Protein AF-A0A8C2TUB3-F1 (afdb_monomer_lite)

Secondary structure (DSSP, 8-state):
----------------------------------------------------------------------SSSS----------TTHHHHHHHHGGGTT--TT---S--HHHHHHHHHHHTTSS-HHHHHHHHHT-THHHHHHHHHHHHHHHHHHHHHHHHHHHHHHHHHHHHHHSHHHHHHHHHHHHHHHHHHHHHHHHHHHHHHHHHS--TTSS----HHHHHHHHHHHHHHHHHHHHHHHHHHHHHHGGGHHHHHHHHHHHHHHHHHHHHHHHHHHHHHHHHHHHHHHHHHHHHHHHHHHSSS---
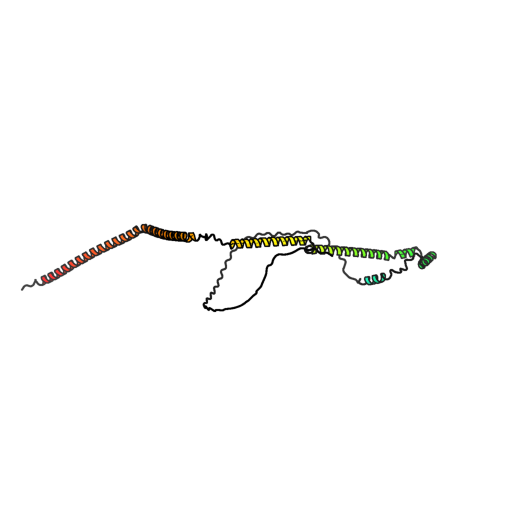
Structure (mmCIF, N/CA/C/O backbone):
data_AF-A0A8C2TUB3-F1
#
_entry.id   AF-A0A8C2TUB3-F1
#
loop_
_atom_site.group_PDB
_atom_site.id
_atom_site.type_symbol
_atom_site.label_atom_id
_atom_site.label_alt_id
_atom_site.label_comp_id
_atom_site.label_asym_id
_atom_site.label_entity_id
_atom_site.label_seq_id
_atom_site.pdbx_PDB_ins_code
_atom_site.Cartn_x
_atom_site.Cartn_y
_atom_site.Cartn_z
_atom_site.occupancy
_atom_site.B_iso_or_equiv
_atom_site.auth_seq_id
_atom_site.auth_comp_id
_atom_site.auth_asym_id
_atom_site.auth_atom_id
_atom_site.pdbx_PDB_model_num
ATOM 1 N N . MET A 1 1 ? 3.373 67.746 -35.806 1.00 39.59 1 MET A N 1
ATOM 2 C CA . MET A 1 1 ? 2.497 68.907 -35.535 1.00 39.59 1 MET A CA 1
ATOM 3 C C . MET A 1 1 ? 1.115 68.374 -35.201 1.00 39.59 1 MET A C 1
ATOM 5 O O . MET A 1 1 ? 0.688 67.483 -35.918 1.00 39.59 1 MET A O 1
ATOM 9 N N . GLN A 1 2 ? 0.490 68.935 -34.154 1.00 38.19 2 GLN A N 1
ATOM 10 C CA . GLN A 1 2 ? -0.903 68.749 -33.682 1.00 38.19 2 GLN A CA 1
ATOM 11 C C . GLN A 1 2 ? -1.195 67.355 -33.088 1.00 38.19 2 GLN A C 1
ATOM 13 O O . GLN A 1 2 ? -1.126 66.361 -33.795 1.00 38.19 2 GLN A O 1
ATOM 18 N N . SER A 1 3 ? -1.300 67.153 -31.768 1.00 40.59 3 SER A N 1
ATOM 19 C CA . SER A 1 3 ? -2.109 67.787 -30.698 1.00 40.59 3 SER A CA 1
ATOM 20 C C . SER A 1 3 ? -3.601 67.477 -30.796 1.00 40.59 3 SER A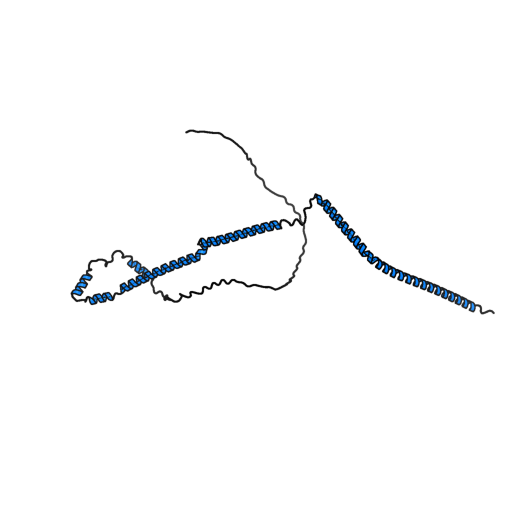 C 1
ATOM 22 O O . SER A 1 3 ? -4.263 68.042 -31.650 1.00 40.59 3 SER A O 1
ATOM 24 N N . ASP A 1 4 ? -4.070 66.606 -29.894 1.00 46.94 4 ASP A N 1
ATOM 25 C CA . ASP A 1 4 ? -5.344 66.615 -29.142 1.00 46.94 4 ASP A CA 1
ATOM 26 C C . ASP A 1 4 ? -5.322 65.340 -28.261 1.00 46.94 4 ASP A C 1
ATOM 28 O O . ASP A 1 4 ? -4.966 64.272 -28.741 1.00 46.94 4 ASP A O 1
ATOM 32 N N . GLY A 1 5 ? -5.550 65.300 -26.947 1.00 49.50 5 GLY A N 1
ATOM 33 C CA . GLY A 1 5 ? -6.242 66.198 -26.033 1.00 49.50 5 GLY A CA 1
ATOM 34 C C . GLY A 1 5 ? -7.500 65.492 -25.516 1.00 49.50 5 GLY A C 1
ATOM 35 O O . GLY A 1 5 ? -8.454 65.424 -26.272 1.00 49.50 5 GLY A O 1
ATOM 36 N N . LEU A 1 6 ? -7.508 64.968 -24.271 1.00 48.19 6 LEU A N 1
ATOM 37 C CA . LEU A 1 6 ? -8.679 64.921 -23.358 1.00 48.19 6 LEU A CA 1
ATOM 38 C C . LEU A 1 6 ? -8.398 64.227 -21.995 1.00 48.19 6 LEU A C 1
ATOM 40 O O . LEU A 1 6 ? -8.147 63.033 -21.914 1.00 48.19 6 LEU A O 1
ATOM 44 N N . ARG A 1 7 ? -8.467 65.066 -20.948 1.00 40.66 7 ARG A N 1
ATOM 45 C CA . ARG A 1 7 ? -9.036 64.961 -19.576 1.00 40.66 7 ARG A CA 1
ATOM 46 C C . ARG A 1 7 ? -9.064 63.651 -18.741 1.00 40.66 7 ARG A C 1
ATOM 48 O O . ARG A 1 7 ? -9.436 62.577 -19.180 1.00 40.66 7 ARG A O 1
ATOM 55 N N . THR A 1 8 ? -8.769 63.894 -17.457 1.00 44.25 8 THR A N 1
ATOM 56 C CA . THR A 1 8 ? -8.688 63.117 -16.191 1.00 44.25 8 THR A CA 1
ATOM 57 C C . THR A 1 8 ? -10.070 62.864 -15.516 1.00 44.25 8 THR A C 1
ATOM 59 O O . THR A 1 8 ? -11.064 63.175 -16.174 1.00 44.25 8 THR A O 1
ATOM 62 N N . PRO A 1 9 ? -10.235 62.485 -14.205 1.00 55.78 9 PRO A N 1
ATOM 63 C CA . PRO A 1 9 ? -9.382 61.832 -13.165 1.00 55.78 9 PRO A CA 1
ATOM 64 C C . PRO A 1 9 ? -10.099 60.698 -12.350 1.00 55.78 9 PRO A C 1
ATOM 66 O O . PRO A 1 9 ? -11.313 60.544 -12.430 1.00 55.78 9 PRO A O 1
ATOM 69 N N . GLY A 1 10 ? -9.398 59.996 -11.435 1.00 34.69 10 GLY A N 1
ATOM 70 C CA . GLY A 1 10 ? -10.076 59.347 -10.289 1.00 34.69 10 GLY A CA 1
ATOM 71 C C . GLY A 1 10 ? -9.261 58.396 -9.389 1.00 34.69 10 GLY A C 1
ATOM 72 O O . GLY A 1 10 ? -8.994 57.273 -9.790 1.00 34.69 10 GLY A O 1
ATOM 73 N N . GLY A 1 11 ? -8.986 58.828 -8.143 1.00 37.84 11 GLY A N 1
ATOM 74 C CA . GLY A 1 11 ? -8.750 58.001 -6.933 1.00 37.84 11 GLY A CA 1
ATOM 75 C C . GLY A 1 11 ? -7.349 57.375 -6.770 1.00 37.84 11 GLY A C 1
ATOM 76 O O . GLY A 1 11 ? -6.937 56.570 -7.584 1.00 37.84 11 GLY A O 1
ATOM 77 N N . GLY A 1 12 ? -6.527 57.626 -5.746 1.00 36.66 12 GLY A N 1
ATOM 78 C CA . GLY A 1 12 ? -6.750 58.225 -4.431 1.00 36.66 12 GLY A CA 1
ATOM 79 C C . GLY A 1 12 ? -6.884 57.168 -3.328 1.00 36.66 12 GLY A C 1
ATOM 80 O O . GLY A 1 12 ? -7.986 56.987 -2.839 1.00 36.66 12 GLY A O 1
ATOM 81 N N . TRP A 1 13 ? -5.790 56.507 -2.918 1.00 40.75 13 TRP A N 1
ATOM 82 C CA . TRP A 1 13 ? -5.696 55.821 -1.615 1.00 40.75 13 TRP A CA 1
ATOM 83 C C . TRP A 1 13 ? -4.287 55.963 -1.033 1.00 40.75 13 TRP A C 1
ATOM 85 O O . TRP A 1 13 ? -3.303 55.499 -1.607 1.00 40.75 13 TRP A O 1
ATOM 95 N N . GLY A 1 14 ? -4.215 56.644 0.111 1.00 37.41 14 GLY A N 1
ATOM 96 C CA . GLY A 1 14 ? -2.997 56.871 0.874 1.00 37.41 14 GLY A CA 1
ATOM 97 C C . GLY A 1 14 ? -2.524 55.631 1.636 1.00 37.41 14 GLY A C 1
ATOM 98 O O . GLY A 1 14 ? -3.314 54.802 2.085 1.00 37.41 14 GLY A O 1
ATOM 99 N N . ARG A 1 15 ? -1.207 55.546 1.820 1.00 35.91 15 ARG A N 1
ATOM 100 C CA . ARG A 1 15 ? -0.546 54.718 2.830 1.00 35.91 15 ARG A CA 1
ATOM 101 C C . ARG A 1 15 ? 0.502 55.578 3.530 1.00 35.91 15 ARG A C 1
ATOM 103 O O . ARG A 1 15 ? 1.480 55.973 2.909 1.00 35.91 15 ARG A O 1
ATOM 110 N N . SER A 1 16 ? 0.295 55.789 4.822 1.00 39.41 16 SER A N 1
ATOM 111 C CA . SER A 1 16 ? 1.315 56.160 5.805 1.00 39.41 16 SER A CA 1
ATOM 112 C C . SER A 1 16 ? 1.243 55.047 6.856 1.00 39.41 16 SER A C 1
ATOM 114 O O . SER A 1 16 ? 0.177 54.794 7.404 1.00 39.41 16 SER A O 1
ATOM 116 N N . SER A 1 17 ? 2.204 54.122 6.861 1.00 40.84 17 SER A N 1
ATOM 117 C CA . SER A 1 17 ? 3.413 54.146 7.700 1.00 40.84 17 SER A CA 1
ATOM 118 C C . SER A 1 17 ? 3.117 53.855 9.175 1.00 40.84 17 SER A C 1
ATOM 120 O O . SER A 1 17 ? 2.437 54.644 9.821 1.00 40.84 17 SER A O 1
ATOM 122 N N . LEU A 1 18 ? 3.699 52.784 9.724 1.00 37.50 18 LEU A N 1
ATOM 123 C CA . LEU A 1 18 ? 4.782 52.851 10.720 1.00 37.50 18 LEU A CA 1
ATOM 124 C C . LEU A 1 18 ? 5.093 51.444 11.265 1.00 37.50 18 LEU A C 1
ATOM 126 O O . LEU A 1 18 ? 4.202 50.635 11.510 1.00 37.50 18 LEU A O 1
ATOM 130 N N . SER A 1 19 ? 6.393 51.184 11.385 1.00 40.41 19 SER A N 1
ATOM 131 C CA . SER A 1 19 ? 7.035 49.932 11.802 1.00 40.41 19 SER A CA 1
ATOM 132 C C . SER A 1 19 ? 7.390 49.973 13.319 1.00 40.41 19 SER A C 1
ATOM 134 O O . SER A 1 19 ? 6.674 50.633 14.066 1.00 40.41 19 SER A O 1
ATOM 136 N N . PRO A 1 20 ? 8.430 49.279 13.836 1.00 55.47 20 PRO A N 1
ATOM 137 C CA . PRO A 1 20 ? 8.305 48.072 14.669 1.00 55.47 20 PRO A CA 1
ATOM 138 C C . PRO A 1 20 ? 8.963 48.212 16.064 1.00 55.47 20 PRO A C 1
ATOM 140 O O . PRO A 1 20 ? 9.778 49.100 16.253 1.00 55.47 20 PRO A O 1
ATOM 143 N N . HIS A 1 21 ? 8.734 47.292 17.014 1.00 38.25 21 HIS A N 1
ATOM 144 C CA . HIS A 1 21 ? 9.660 47.079 18.148 1.00 38.25 21 HIS A CA 1
ATOM 145 C C . HIS A 1 21 ? 9.544 45.666 18.772 1.00 38.25 21 HIS A C 1
ATOM 147 O O . HIS A 1 21 ? 8.456 45.165 19.036 1.00 38.25 21 HIS A O 1
ATOM 153 N N . HIS A 1 22 ? 10.709 45.060 19.024 1.00 42.59 22 HIS A N 1
ATOM 154 C CA . HIS A 1 22 ? 11.046 43.911 19.899 1.00 42.59 22 HIS A CA 1
ATOM 155 C C . HIS A 1 22 ? 11.951 44.462 21.050 1.00 42.59 22 HIS A C 1
ATOM 157 O O . HIS A 1 22 ? 12.400 45.602 20.891 1.00 42.59 22 HIS A O 1
ATOM 163 N N . PRO A 1 23 ? 12.438 43.704 22.076 1.00 57.88 23 PRO A N 1
ATOM 164 C CA . PRO A 1 23 ? 11.946 42.502 22.801 1.00 57.88 23 PRO A CA 1
ATOM 165 C C . PRO A 1 23 ? 12.177 42.493 24.367 1.00 57.88 23 PRO A C 1
ATOM 167 O O . PRO A 1 23 ? 12.866 43.356 24.900 1.00 57.88 23 PRO A O 1
ATOM 170 N N . SER A 1 24 ? 11.720 41.406 25.044 1.00 40.31 24 SER A N 1
ATOM 171 C CA . SER A 1 24 ? 12.238 40.743 26.297 1.00 40.31 24 SER A CA 1
ATOM 172 C C . SER A 1 24 ? 11.975 41.353 27.709 1.00 40.31 24 SER A C 1
ATOM 174 O O . SER A 1 24 ? 11.623 42.522 27.797 1.00 40.31 24 SER A O 1
ATOM 176 N N . PRO A 1 25 ? 12.286 40.662 28.848 1.00 57.16 25 PRO A N 1
ATOM 177 C CA . PRO A 1 25 ? 11.916 39.303 29.332 1.00 57.16 25 PRO A CA 1
ATOM 178 C C . PRO A 1 25 ? 11.485 39.276 30.840 1.00 57.16 25 PRO A C 1
ATOM 180 O O . PRO A 1 25 ? 11.727 40.239 31.554 1.00 57.16 25 PRO A O 1
ATOM 183 N N . PHE A 1 26 ? 10.962 38.160 31.389 1.00 37.69 26 PHE A N 1
ATOM 184 C CA . PHE A 1 26 ? 10.990 37.896 32.852 1.00 37.69 26 PHE A CA 1
ATOM 185 C C . PHE A 1 26 ? 11.002 36.395 33.213 1.00 37.69 26 PHE A C 1
ATOM 187 O O . PHE A 1 26 ? 10.269 35.588 32.646 1.00 37.69 26 PHE A O 1
ATOM 194 N N . HIS A 1 27 ? 11.854 36.056 34.187 1.00 38.47 27 HIS A N 1
ATOM 195 C CA . HIS A 1 27 ? 11.999 34.769 34.878 1.00 38.47 27 HIS A CA 1
ATOM 196 C C . HIS A 1 27 ? 11.032 34.644 36.068 1.00 38.47 27 HIS A C 1
ATOM 198 O O . HIS A 1 27 ? 10.824 35.637 36.755 1.00 38.47 27 HIS A O 1
ATOM 204 N N . THR A 1 28 ? 10.665 33.411 36.448 1.00 42.69 28 THR A N 1
ATOM 205 C CA . THR A 1 28 ? 10.708 32.959 37.857 1.00 42.69 28 THR A CA 1
ATOM 206 C C . THR A 1 28 ? 10.873 31.438 37.985 1.00 42.69 28 THR A C 1
ATOM 208 O O . THR A 1 28 ? 10.333 30.644 37.220 1.00 42.69 28 THR A O 1
ATOM 211 N N . ARG A 1 29 ? 11.687 31.070 38.982 1.00 34.56 29 ARG A N 1
ATOM 212 C CA . ARG A 1 29 ? 12.003 29.733 39.510 1.00 34.56 29 ARG A CA 1
ATOM 213 C C . ARG A 1 29 ? 10.832 29.133 40.301 1.00 34.56 29 ARG A C 1
ATOM 215 O O . ARG A 1 29 ? 10.147 29.859 41.011 1.00 34.56 29 ARG A O 1
ATOM 222 N N . GLY A 1 30 ? 10.769 27.802 40.347 1.00 35.09 30 GLY A N 1
ATOM 223 C CA . GLY A 1 30 ? 10.087 27.036 41.396 1.00 35.09 30 GLY A CA 1
ATOM 224 C C . GLY A 1 30 ? 10.608 25.599 41.436 1.00 35.09 30 GLY A C 1
ATOM 225 O O . GLY A 1 30 ? 10.449 24.860 40.473 1.00 35.09 30 GLY A O 1
ATOM 226 N N . ALA A 1 31 ? 11.295 25.241 42.520 1.00 38.81 31 ALA A N 1
ATOM 227 C CA . ALA A 1 31 ? 11.931 23.947 42.752 1.00 38.81 31 ALA A CA 1
ATOM 228 C C . ALA A 1 31 ? 10.949 22.919 43.345 1.00 38.81 31 ALA A C 1
ATOM 230 O O . ALA A 1 31 ? 10.088 23.277 44.142 1.00 38.81 31 ALA A O 1
ATOM 231 N N . GLY A 1 32 ? 11.144 21.638 43.030 1.00 36.44 32 GLY A N 1
ATOM 232 C CA . GLY A 1 32 ? 10.464 20.511 43.671 1.00 36.44 32 GLY A CA 1
ATOM 233 C C . GLY A 1 32 ? 11.245 19.224 43.423 1.00 36.44 32 GLY A C 1
ATOM 234 O O . GLY A 1 32 ? 11.569 18.899 42.288 1.00 36.44 32 GLY A O 1
ATOM 235 N N . SER A 1 33 ? 11.625 18.551 44.502 1.00 36.25 33 SER A N 1
ATOM 236 C CA . SER A 1 33 ? 12.645 17.506 44.572 1.00 36.25 33 SER A CA 1
ATOM 237 C C . SER A 1 33 ? 12.023 16.152 44.946 1.00 36.25 33 SER A C 1
ATOM 239 O O . SER A 1 33 ? 11.030 16.132 45.666 1.00 36.25 33 SER A O 1
ATOM 241 N N . ARG A 1 34 ? 12.734 15.072 44.578 1.00 35.75 34 ARG A N 1
ATOM 242 C CA . ARG A 1 34 ? 12.875 13.756 45.252 1.00 35.75 34 ARG A CA 1
ATOM 243 C C . ARG A 1 34 ? 12.084 12.509 44.803 1.00 35.75 34 ARG A C 1
ATOM 245 O O . ARG A 1 34 ? 10.885 12.523 44.578 1.00 35.75 34 ARG A O 1
ATOM 252 N N . HIS A 1 35 ? 12.869 11.419 44.891 1.00 40.03 35 HIS A N 1
ATOM 253 C CA . HIS A 1 35 ? 12.610 9.968 44.888 1.00 40.03 35 HIS A CA 1
ATOM 254 C C . HIS A 1 35 ? 12.304 9.350 43.509 1.00 40.03 35 HIS A C 1
ATOM 256 O O . HIS A 1 35 ? 11.341 9.710 42.861 1.00 40.03 35 HIS A O 1
ATOM 262 N N . GLY A 1 36 ? 13.097 8.440 42.933 1.00 34.34 36 GLY A N 1
ATOM 263 C CA . GLY A 1 36 ? 14.025 7.466 43.506 1.00 34.34 36 GLY A CA 1
ATOM 264 C C . GLY A 1 36 ? 13.316 6.124 43.681 1.00 34.34 36 GLY A C 1
ATOM 265 O O . GLY A 1 36 ? 12.736 5.887 44.733 1.00 34.34 36 GLY A O 1
ATOM 266 N N . SER A 1 37 ? 13.360 5.255 42.667 1.00 39.25 37 SER A N 1
ATOM 267 C CA . SER A 1 37 ? 13.255 3.801 42.851 1.00 39.25 37 SER A CA 1
ATOM 268 C C . SER A 1 37 ? 13.782 3.049 41.635 1.00 39.25 37 SER A C 1
ATOM 270 O O . SER A 1 37 ? 13.215 3.060 40.546 1.00 39.25 37 SER A O 1
ATOM 272 N N . SER A 1 38 ? 14.913 2.403 41.882 1.00 38.97 38 SER A N 1
ATOM 273 C CA . SER A 1 38 ? 15.492 1.296 41.143 1.00 38.97 38 SER A CA 1
ATOM 274 C C . SER A 1 38 ? 14.545 0.095 41.131 1.00 38.97 38 SER A C 1
ATOM 276 O O . SER A 1 38 ? 14.075 -0.329 42.184 1.00 38.97 38 SER A O 1
ATOM 278 N N . GLY A 1 39 ? 14.336 -0.496 39.959 1.00 36.47 39 GLY A N 1
ATOM 279 C CA . GLY A 1 39 ? 13.616 -1.755 39.797 1.00 36.47 39 GLY A CA 1
ATOM 280 C C . GLY A 1 39 ? 14.265 -2.591 38.705 1.00 36.47 39 GLY A C 1
ATOM 281 O O . GLY A 1 39 ? 13.824 -2.594 37.563 1.00 36.47 39 GLY A O 1
ATOM 282 N N . SER A 1 40 ? 15.350 -3.273 39.061 1.00 40.38 40 SER A N 1
ATOM 283 C CA . SER A 1 40 ? 15.938 -4.372 38.301 1.00 40.38 40 SER A CA 1
ATOM 284 C C . SER A 1 40 ? 14.959 -5.547 38.249 1.00 40.38 40 SER A C 1
ATOM 286 O O . SER A 1 40 ? 14.584 -6.081 39.291 1.00 40.38 40 SER A O 1
ATOM 288 N N . GLY A 1 41 ? 14.572 -5.969 37.047 1.00 36.06 41 GLY A N 1
ATOM 289 C CA . GLY A 1 41 ? 13.688 -7.112 36.834 1.00 36.06 41 GLY A CA 1
ATOM 290 C C . GLY A 1 41 ? 14.057 -7.862 35.564 1.00 36.06 41 GLY A C 1
ATOM 291 O O . GLY A 1 41 ? 13.467 -7.659 34.509 1.00 36.06 41 GLY A O 1
ATOM 292 N N . THR A 1 42 ? 15.054 -8.734 35.669 1.00 42.09 42 THR A N 1
ATOM 293 C CA . THR A 1 42 ? 15.319 -9.806 34.711 1.00 42.09 42 THR A CA 1
ATOM 294 C C . THR A 1 42 ? 14.178 -10.821 34.759 1.00 42.09 42 THR A C 1
ATOM 296 O O . THR A 1 42 ? 13.830 -11.307 35.832 1.00 42.09 42 THR A O 1
ATOM 299 N N . ARG A 1 43 ? 13.614 -11.195 33.603 1.00 38.09 43 ARG A N 1
ATOM 300 C CA . ARG A 1 43 ? 12.946 -12.496 33.422 1.00 38.09 43 ARG A CA 1
ATOM 301 C C . ARG A 1 43 ? 12.799 -12.858 31.945 1.00 38.09 43 ARG A C 1
ATOM 303 O O . ARG A 1 43 ? 11.940 -12.361 31.227 1.00 38.09 43 ARG A O 1
ATOM 310 N N . SER A 1 44 ? 13.656 -13.790 31.537 1.00 38.50 44 SER A N 1
ATOM 311 C CA . SER A 1 44 ? 13.457 -14.701 30.414 1.00 38.50 44 SER A CA 1
ATOM 312 C C . SER A 1 44 ? 12.139 -15.465 30.543 1.00 38.50 44 SER A C 1
ATOM 314 O O . SER A 1 44 ? 11.885 -16.065 31.584 1.00 38.50 44 SER A O 1
ATOM 316 N N . ALA A 1 45 ? 11.377 -15.568 29.452 1.00 39.81 45 ALA A N 1
ATOM 317 C CA . ALA A 1 45 ? 10.474 -16.695 29.222 1.00 39.81 45 ALA A CA 1
ATOM 318 C C . ALA A 1 45 ? 10.257 -16.934 27.720 1.00 39.81 45 ALA A C 1
ATOM 320 O O . ALA A 1 45 ? 9.347 -16.430 27.072 1.00 39.81 45 ALA A O 1
ATOM 321 N N . ARG A 1 46 ? 11.153 -17.769 27.208 1.00 35.78 46 ARG A N 1
ATOM 322 C CA . ARG A 1 46 ? 11.040 -18.673 26.065 1.00 35.78 46 ARG A CA 1
ATOM 323 C C . ARG A 1 46 ? 9.638 -19.308 25.960 1.00 35.78 46 ARG A C 1
ATOM 325 O O . ARG A 1 46 ? 9.252 -20.049 26.859 1.00 35.78 46 ARG A O 1
ATOM 332 N N . ARG A 1 47 ? 8.941 -19.139 24.830 1.00 37.69 47 ARG A N 1
ATOM 333 C CA . ARG A 1 47 ? 8.023 -20.159 24.282 1.00 37.69 47 ARG A CA 1
ATOM 334 C C . ARG A 1 47 ? 8.120 -20.204 22.760 1.00 37.69 47 ARG A C 1
ATOM 336 O O . ARG A 1 47 ? 7.674 -19.310 22.053 1.00 37.69 47 ARG A O 1
ATOM 343 N N . HIS A 1 48 ? 8.710 -21.298 22.293 1.00 35.28 48 HIS A N 1
ATOM 344 C CA . HIS A 1 48 ? 8.507 -21.851 20.965 1.00 35.28 48 HIS A CA 1
ATOM 345 C C . HIS A 1 48 ? 7.057 -22.317 20.818 1.00 35.28 48 HIS A C 1
ATOM 347 O O . HIS A 1 48 ? 6.562 -23.006 21.705 1.00 35.28 48 HIS A O 1
ATOM 353 N N . THR A 1 49 ? 6.441 -22.072 19.663 1.00 41.66 49 THR A N 1
ATOM 354 C CA . THR A 1 49 ? 5.639 -23.101 18.987 1.00 41.66 49 THR A CA 1
ATOM 355 C C . THR A 1 49 ? 5.830 -23.004 17.475 1.00 41.66 49 THR A C 1
ATOM 357 O O . THR A 1 49 ? 5.875 -21.932 16.881 1.00 41.66 49 THR A O 1
ATOM 360 N N . HIS A 1 50 ? 6.043 -24.185 16.906 1.00 34.53 50 HIS A N 1
ATOM 361 C CA . HIS A 1 50 ? 6.237 -24.516 15.504 1.00 34.53 50 HIS A CA 1
ATOM 362 C C . HIS A 1 50 ? 4.892 -24.738 14.789 1.00 34.53 50 HIS A C 1
ATOM 364 O O . HIS A 1 50 ? 3.911 -25.104 15.429 1.00 34.53 50 HIS A O 1
ATOM 370 N N . ARG A 1 51 ? 4.977 -24.741 13.445 1.00 34.75 51 ARG A N 1
ATOM 371 C CA . ARG A 1 51 ? 4.033 -25.235 12.411 1.00 34.75 51 ARG A CA 1
ATOM 372 C C . ARG A 1 51 ? 3.035 -24.181 11.899 1.00 34.75 51 ARG A C 1
ATOM 374 O O . ARG A 1 51 ? 2.306 -23.599 12.675 1.00 34.75 51 ARG A O 1
ATOM 381 N N . GLY A 1 52 ? 2.921 -23.933 10.593 1.00 32.12 52 GLY A N 1
ATOM 382 C CA . GLY A 1 52 ? 3.552 -24.603 9.462 1.00 32.12 52 GLY A CA 1
ATOM 383 C C . GLY A 1 52 ? 3.062 -24.104 8.097 1.00 32.12 52 GLY A C 1
ATOM 384 O O . GLY A 1 52 ? 2.222 -23.220 8.006 1.00 32.12 52 GLY A O 1
ATOM 385 N N . ARG A 1 53 ? 3.591 -24.795 7.078 1.00 37.22 53 ARG A N 1
ATOM 386 C CA . ARG A 1 53 ? 3.196 -24.874 5.657 1.00 37.22 53 ARG A CA 1
ATOM 387 C C . ARG A 1 53 ? 3.641 -23.743 4.713 1.00 37.22 53 ARG A C 1
ATOM 389 O O . ARG A 1 53 ? 2.993 -22.722 4.547 1.00 37.22 53 ARG A O 1
ATOM 396 N N . ARG A 1 54 ? 4.740 -24.060 4.008 1.00 41.12 54 ARG A N 1
ATOM 397 C CA . ARG A 1 54 ? 5.090 -23.605 2.650 1.00 41.12 54 ARG A CA 1
ATOM 398 C C . ARG A 1 54 ? 3.984 -23.965 1.641 1.00 41.12 54 ARG A C 1
ATOM 400 O O . ARG A 1 54 ? 3.344 -25.004 1.803 1.00 41.12 54 ARG A O 1
ATOM 407 N N . PRO A 1 55 ? 3.874 -23.182 0.560 1.00 44.47 55 PRO A N 1
ATOM 408 C CA . PRO A 1 55 ? 4.234 -23.662 -0.785 1.00 44.47 55 PRO A CA 1
ATOM 409 C C . PRO A 1 55 ? 5.247 -22.682 -1.425 1.00 44.47 55 PRO A C 1
ATOM 411 O O . PRO A 1 55 ? 5.149 -21.479 -1.234 1.00 44.47 55 PRO A O 1
ATOM 414 N N . ALA A 1 56 ? 6.383 -23.082 -2.004 1.00 37.84 56 ALA A N 1
ATOM 415 C CA . ALA A 1 56 ? 6.570 -23.873 -3.224 1.00 37.84 56 ALA A CA 1
ATOM 416 C C . ALA A 1 56 ? 5.850 -23.281 -4.452 1.00 37.84 56 ALA A C 1
ATOM 418 O O . ALA A 1 56 ? 4.789 -23.762 -4.817 1.00 37.84 56 ALA A O 1
ATOM 419 N N . ALA A 1 57 ? 6.452 -22.263 -5.080 1.00 34.16 57 ALA A N 1
ATOM 420 C CA . ALA A 1 57 ? 6.427 -22.049 -6.534 1.00 34.16 57 ALA A CA 1
ATOM 421 C C . ALA A 1 57 ? 7.403 -20.918 -6.912 1.00 34.16 57 ALA A C 1
ATOM 423 O O . ALA A 1 57 ? 7.115 -19.736 -6.749 1.00 34.16 57 ALA A O 1
ATOM 424 N N . ARG A 1 58 ? 8.581 -21.299 -7.413 1.00 46.31 58 ARG A N 1
ATOM 425 C CA . ARG A 1 58 ? 9.369 -20.472 -8.336 1.00 46.31 58 ARG A CA 1
ATOM 426 C C . ARG A 1 58 ? 8.746 -20.639 -9.725 1.00 46.31 58 ARG A C 1
ATOM 428 O O . ARG A 1 58 ? 8.516 -21.788 -10.099 1.00 46.31 58 ARG A O 1
ATOM 435 N N . PRO A 1 59 ? 8.593 -19.591 -10.542 1.00 40.28 59 PRO A N 1
ATOM 436 C CA . PRO A 1 59 ? 8.646 -19.761 -11.977 1.00 40.28 59 PRO A CA 1
ATOM 437 C C . PRO A 1 59 ? 10.117 -19.715 -12.392 1.00 40.28 59 PRO A C 1
ATOM 439 O O . PRO A 1 59 ? 10.755 -18.665 -12.438 1.00 40.28 59 PRO A O 1
ATOM 442 N N . SER A 1 60 ? 10.655 -20.901 -12.658 1.00 41.16 60 SER A N 1
ATOM 443 C CA . SER A 1 60 ? 11.796 -21.081 -13.543 1.00 41.16 60 SER A CA 1
ATOM 444 C C . SER A 1 60 ? 11.398 -20.585 -14.934 1.00 41.16 60 SER A C 1
ATOM 446 O O . SER A 1 60 ? 10.702 -21.282 -15.661 1.00 41.16 60 SER A O 1
ATOM 448 N N . GLY A 1 61 ? 11.840 -19.387 -15.302 1.00 30.69 61 GLY A N 1
ATOM 449 C CA . GLY A 1 61 ? 11.885 -18.921 -16.688 1.00 30.69 61 GLY A CA 1
ATOM 450 C C . GLY A 1 61 ? 13.246 -19.234 -17.298 1.00 30.69 61 GLY A C 1
ATOM 451 O O . GLY A 1 61 ? 13.960 -18.332 -17.711 1.00 30.69 61 GLY A O 1
ATOM 452 N N . SER A 1 62 ? 13.641 -20.509 -17.274 1.00 33.91 62 SER A N 1
ATOM 453 C CA . SER A 1 62 ? 14.743 -21.013 -18.092 1.00 33.91 62 SER A CA 1
ATOM 454 C C . SER A 1 62 ? 14.190 -21.179 -19.503 1.00 33.91 62 SER A C 1
ATOM 456 O O . SER A 1 62 ? 13.642 -22.225 -19.845 1.00 33.91 62 SER A O 1
ATOM 458 N N . LEU A 1 63 ? 14.288 -20.123 -20.310 1.00 32.16 63 LEU A N 1
ATOM 459 C CA . LEU A 1 63 ? 14.299 -20.285 -21.757 1.00 32.16 63 LEU A CA 1
ATOM 460 C C . LEU A 1 63 ? 15.662 -20.879 -22.098 1.00 32.16 63 LEU A C 1
ATOM 462 O O . LEU A 1 63 ? 16.676 -20.192 -22.190 1.00 32.16 63 LEU A O 1
ATOM 466 N N . ARG A 1 64 ? 15.669 -22.211 -22.170 1.00 35.75 64 ARG A N 1
ATOM 467 C CA . ARG A 1 64 ? 16.689 -22.989 -22.857 1.00 35.75 64 ARG A CA 1
ATOM 468 C C . ARG A 1 64 ? 16.779 -22.464 -24.290 1.00 35.75 64 ARG A C 1
ATOM 470 O O . ARG A 1 64 ? 15.915 -22.780 -25.097 1.00 35.75 64 ARG A O 1
ATOM 477 N N . MET A 1 65 ? 17.822 -21.702 -24.594 1.00 30.03 65 MET A N 1
ATOM 478 C CA . MET A 1 65 ? 18.396 -21.688 -25.937 1.00 30.03 65 MET A CA 1
ATOM 479 C C . MET A 1 65 ? 19.380 -22.856 -25.977 1.00 30.03 65 MET A C 1
ATOM 481 O O . MET A 1 65 ? 20.556 -22.722 -25.649 1.00 30.03 65 MET A O 1
ATOM 485 N N . ALA A 1 66 ? 18.843 -24.045 -26.236 1.00 36.38 66 ALA A N 1
ATOM 486 C CA . ALA A 1 66 ? 19.608 -25.069 -26.927 1.00 36.38 66 ALA A CA 1
ATOM 487 C C . ALA A 1 66 ? 19.462 -24.776 -28.428 1.00 36.38 66 ALA A C 1
ATOM 489 O O . ALA A 1 66 ? 18.379 -24.374 -28.840 1.00 36.38 66 ALA A O 1
ATOM 490 N N . GLU A 1 67 ? 20.543 -25.009 -29.181 1.00 30.77 67 GLU A N 1
ATOM 491 C CA . GLU A 1 67 ? 20.774 -24.639 -30.592 1.00 30.77 67 GLU A CA 1
ATOM 492 C C . GLU A 1 67 ? 21.165 -23.153 -30.741 1.00 30.77 67 GLU A C 1
ATOM 494 O O . GLU A 1 67 ? 20.372 -22.260 -30.488 1.00 30.77 67 GLU A O 1
ATOM 499 N N . LEU A 1 68 ? 22.409 -22.781 -31.062 1.00 36.50 68 LEU A N 1
ATOM 500 C CA . LEU A 1 68 ? 23.288 -23.328 -32.095 1.00 36.50 68 LEU A CA 1
ATOM 501 C C . LEU A 1 68 ? 24.752 -23.399 -31.625 1.00 36.50 68 LEU A C 1
ATOM 503 O O . LEU A 1 68 ? 25.469 -22.406 -31.560 1.00 36.50 68 LEU A O 1
ATOM 507 N N . SER A 1 69 ? 25.197 -24.628 -31.367 1.00 40.00 69 SER A N 1
ATOM 508 C CA . SER A 1 69 ? 26.596 -25.047 -31.230 1.00 40.00 69 SER A CA 1
ATOM 509 C C . SER A 1 69 ? 27.238 -25.231 -32.614 1.00 40.00 69 SER A C 1
ATOM 511 O O . SER A 1 69 ? 27.659 -26.330 -32.971 1.00 40.00 69 SER A O 1
ATOM 513 N N . TRP A 1 70 ? 27.288 -24.174 -33.419 1.00 39.00 70 TRP A N 1
ATOM 514 C CA . TRP A 1 70 ? 27.997 -24.193 -34.700 1.00 39.00 70 TRP A CA 1
ATOM 515 C C . TRP A 1 70 ? 28.675 -22.845 -34.930 1.00 39.00 70 TRP A C 1
ATOM 517 O O . TRP A 1 70 ? 28.029 -21.943 -35.455 1.00 39.00 70 TRP A O 1
ATOM 527 N N . ARG A 1 71 ? 29.951 -22.728 -34.515 1.00 38.69 71 ARG A N 1
ATOM 528 C CA . ARG A 1 71 ? 31.044 -21.943 -35.153 1.00 38.69 71 ARG A CA 1
ATOM 529 C C . ARG A 1 71 ? 32.291 -21.759 -34.258 1.00 38.69 71 ARG A C 1
ATOM 531 O O . ARG A 1 71 ? 32.925 -20.723 -34.315 1.00 38.69 71 ARG A O 1
ATOM 538 N N . ASP A 1 72 ? 32.701 -22.787 -33.513 1.00 30.66 72 ASP A N 1
ATOM 539 C CA . ASP A 1 72 ? 34.011 -22.802 -32.819 1.00 30.66 72 ASP A CA 1
ATOM 540 C C . ASP A 1 72 ? 34.972 -23.856 -33.402 1.00 30.66 72 ASP A C 1
ATOM 542 O O . ASP A 1 72 ? 35.832 -24.421 -32.733 1.00 30.66 72 ASP A O 1
ATOM 546 N N . SER A 1 73 ? 34.832 -24.179 -34.688 1.00 39.41 73 SER A N 1
ATOM 547 C CA . SER A 1 73 ? 35.741 -25.112 -35.366 1.00 39.41 73 SER A CA 1
ATOM 548 C C . SER A 1 73 ? 35.921 -24.743 -36.829 1.00 39.41 73 SER A C 1
ATOM 550 O O . SER A 1 73 ? 35.476 -25.455 -37.720 1.00 39.41 73 SER A O 1
ATOM 552 N N . ALA A 1 74 ? 36.557 -23.604 -37.074 1.00 37.72 74 ALA A N 1
ATOM 553 C CA . ALA A 1 74 ? 37.383 -23.386 -38.256 1.00 37.72 74 ALA A CA 1
ATOM 554 C C . ALA A 1 74 ? 38.211 -22.118 -38.032 1.00 37.72 74 ALA A C 1
ATOM 556 O O . ALA A 1 74 ? 37.648 -21.075 -37.720 1.00 37.72 74 ALA A O 1
ATOM 557 N N . LEU A 1 75 ? 39.522 -22.234 -38.260 1.00 36.47 75 LEU A N 1
ATOM 558 C CA . LEU A 1 75 ? 40.523 -21.159 -38.292 1.00 36.47 75 LEU A CA 1
ATOM 559 C C . LEU A 1 75 ? 41.114 -20.741 -36.937 1.00 36.47 75 LEU A C 1
ATOM 561 O O . LEU A 1 75 ? 41.215 -19.564 -36.611 1.00 36.47 75 LEU A O 1
ATOM 565 N N . THR A 1 76 ? 41.678 -21.710 -36.217 1.00 32.75 76 THR A N 1
ATOM 566 C CA . THR A 1 76 ? 42.997 -21.490 -35.606 1.00 32.75 76 THR A CA 1
ATOM 567 C C . THR A 1 76 ? 44.013 -21.253 -36.729 1.00 32.75 76 THR A C 1
ATOM 569 O O . THR A 1 76 ? 44.602 -22.188 -37.270 1.00 32.75 76 THR A O 1
ATOM 572 N N . VAL A 1 77 ? 44.185 -19.992 -37.120 1.00 35.94 77 VAL A N 1
ATOM 573 C CA . VAL A 1 77 ? 45.404 -19.530 -37.794 1.00 35.94 77 VAL A CA 1
ATOM 574 C C . VAL A 1 77 ? 46.426 -19.266 -36.682 1.00 35.94 77 VAL A C 1
ATOM 576 O O . VAL A 1 77 ? 46.052 -18.654 -35.682 1.00 35.94 77 VAL A O 1
ATOM 579 N N . PRO A 1 78 ? 47.676 -19.754 -36.775 1.00 37.50 78 PRO A N 1
ATOM 580 C CA . PRO A 1 78 ? 48.656 -19.523 -35.726 1.00 37.50 78 PRO A CA 1
ATOM 581 C C . PRO A 1 78 ? 48.973 -18.029 -35.605 1.00 37.50 78 PRO A C 1
ATOM 583 O O . PRO A 1 78 ? 49.472 -17.417 -36.549 1.00 37.50 78 PRO A O 1
ATOM 586 N N . ASP A 1 79 ? 48.737 -17.486 -34.412 1.00 42.16 79 ASP A N 1
ATOM 587 C CA . ASP A 1 79 ? 49.449 -16.328 -33.884 1.00 42.16 79 ASP A CA 1
ATOM 588 C C . ASP A 1 79 ? 50.938 -16.684 -33.785 1.00 42.16 79 ASP A C 1
ATOM 590 O O . ASP A 1 79 ? 51.364 -17.410 -32.886 1.00 42.16 79 ASP A O 1
ATOM 594 N N . SER A 1 80 ? 51.748 -16.176 -34.712 1.00 34.03 80 SER A N 1
ATOM 595 C CA . SER A 1 80 ? 53.130 -15.828 -34.393 1.00 34.03 80 SER A CA 1
ATOM 596 C C . SER A 1 80 ? 53.586 -14.667 -35.287 1.00 34.03 80 SER A C 1
ATOM 598 O O . SER A 1 80 ? 53.687 -14.830 -36.506 1.00 34.03 80 SER A O 1
ATOM 600 N N . PRO A 1 81 ? 53.848 -13.486 -34.702 1.00 45.91 81 PRO A N 1
ATOM 601 C CA . PRO A 1 81 ? 54.151 -12.262 -35.426 1.00 45.91 81 PRO A CA 1
ATOM 602 C C . PRO A 1 81 ? 55.619 -12.267 -35.858 1.00 45.91 81 PRO A C 1
ATOM 604 O O . PRO A 1 81 ? 56.520 -11.913 -35.103 1.00 45.91 81 PRO A O 1
ATOM 607 N N . GLY A 1 82 ? 55.871 -12.682 -37.094 1.00 33.25 82 GLY A N 1
ATOM 608 C CA . GLY A 1 82 ? 57.115 -12.358 -37.777 1.00 33.25 82 GLY A CA 1
ATOM 609 C C . GLY A 1 82 ? 57.001 -10.970 -38.395 1.00 33.25 82 GLY A C 1
ATOM 610 O O . GLY A 1 82 ? 56.564 -10.877 -39.529 1.00 33.25 82 GLY A O 1
ATOM 611 N N . SER A 1 83 ? 57.345 -9.933 -37.624 1.00 42.53 83 SER A N 1
ATOM 612 C CA . SER A 1 83 ? 57.854 -8.631 -38.089 1.00 42.53 83 SER A CA 1
ATOM 613 C C . SER A 1 83 ? 57.235 -8.073 -39.383 1.00 42.53 83 SER A C 1
ATOM 615 O O . SER A 1 83 ? 57.826 -8.189 -40.452 1.00 42.53 83 SER A O 1
ATOM 617 N N . TRP A 1 84 ? 56.077 -7.416 -39.279 1.00 41.03 84 TRP A N 1
ATOM 618 C CA . TRP A 1 84 ? 55.481 -6.643 -40.384 1.00 41.03 84 TRP A CA 1
ATOM 619 C C . TRP A 1 84 ? 55.325 -5.150 -40.057 1.00 41.03 84 TRP A C 1
ATOM 621 O O . TRP A 1 84 ? 54.535 -4.464 -40.696 1.00 41.03 84 TRP A O 1
ATOM 631 N N . GLU A 1 85 ? 56.099 -4.624 -39.104 1.00 36.69 85 GLU A N 1
ATOM 632 C CA . GLU A 1 85 ? 56.186 -3.168 -38.875 1.00 36.69 85 GLU A CA 1
ATOM 633 C C . GLU A 1 85 ? 56.892 -2.416 -40.031 1.00 36.69 85 GLU A C 1
ATOM 635 O O . GLU A 1 85 ? 56.945 -1.195 -40.019 1.00 36.69 85 GLU A O 1
ATOM 640 N N . ASP A 1 86 ? 57.343 -3.121 -41.075 1.00 39.22 86 ASP A N 1
ATOM 641 C CA . ASP A 1 86 ? 58.133 -2.570 -42.190 1.00 39.22 86 ASP A CA 1
ATOM 642 C C . ASP A 1 86 ? 57.328 -2.252 -43.469 1.00 39.22 86 ASP A C 1
ATOM 644 O O . ASP A 1 86 ? 57.890 -1.816 -44.472 1.00 39.22 86 ASP A O 1
ATOM 648 N N . LEU A 1 87 ? 56.006 -2.474 -43.488 1.00 39.44 87 LEU A N 1
ATOM 649 C CA . LEU A 1 87 ? 55.195 -2.218 -44.695 1.00 39.44 87 LEU A CA 1
ATOM 650 C C . LEU A 1 87 ? 54.722 -0.766 -44.828 1.00 39.44 87 LEU A C 1
ATOM 652 O O . LEU A 1 87 ? 54.512 -0.304 -45.946 1.00 39.44 87 LEU A O 1
ATOM 656 N N . THR A 1 88 ? 54.644 -0.019 -43.727 1.00 49.91 88 THR A N 1
ATOM 657 C CA . THR A 1 88 ? 54.395 1.430 -43.780 1.00 49.91 88 THR A CA 1
ATOM 658 C C . THR A 1 88 ? 55.595 2.211 -44.322 1.00 49.91 88 THR A C 1
ATOM 660 O O . THR A 1 88 ? 55.421 3.302 -44.859 1.00 49.91 88 THR A O 1
ATOM 663 N N . GLU A 1 89 ? 56.811 1.657 -44.238 1.00 38.12 89 GLU A N 1
ATOM 664 C CA . GLU A 1 89 ? 58.021 2.284 -44.791 1.00 38.12 89 GLU A CA 1
ATOM 665 C C . GLU A 1 89 ? 58.126 2.078 -46.317 1.00 38.12 89 GLU A C 1
ATOM 667 O O . GLU A 1 89 ? 58.587 2.960 -47.039 1.00 38.12 89 GLU A O 1
ATOM 672 N N . TRP A 1 90 ? 57.595 0.963 -46.837 1.00 42.53 90 TRP A N 1
ATOM 673 C CA . TRP A 1 90 ? 57.503 0.702 -48.281 1.00 42.53 90 TRP A CA 1
ATOM 674 C C . TRP A 1 90 ? 56.372 1.472 -48.977 1.00 42.53 90 TRP A C 1
ATOM 676 O O . TRP A 1 90 ? 56.564 1.933 -50.102 1.00 42.53 90 TRP A O 1
ATOM 686 N N . GLU A 1 91 ? 55.223 1.668 -48.320 1.00 41.12 91 GLU A N 1
ATOM 687 C CA . GLU A 1 91 ? 54.143 2.527 -48.840 1.00 41.12 91 GLU A CA 1
ATOM 688 C C . GLU A 1 91 ? 54.589 3.998 -48.934 1.00 41.12 91 GLU A C 1
ATOM 690 O O . GLU A 1 91 ? 54.282 4.671 -49.918 1.00 41.12 91 GLU A O 1
ATOM 695 N N . SER A 1 92 ? 55.423 4.468 -47.996 1.00 42.44 92 SER A N 1
ATOM 696 C CA . SER A 1 92 ? 56.035 5.804 -48.054 1.00 42.44 92 SER A CA 1
ATOM 697 C C . SER A 1 92 ? 57.023 5.981 -49.215 1.00 42.44 92 SER A C 1
ATOM 699 O O . SER A 1 92 ? 57.233 7.113 -49.647 1.00 42.44 92 SER A O 1
ATOM 701 N N . TRP A 1 93 ? 57.642 4.907 -49.718 1.00 40.66 93 TRP A N 1
ATOM 702 C CA . TRP A 1 93 ? 58.574 4.988 -50.851 1.00 40.66 93 TRP A CA 1
ATOM 703 C C . TRP A 1 93 ? 57.854 4.973 -52.208 1.00 40.66 93 TRP A C 1
ATOM 705 O O . TRP A 1 93 ? 58.372 5.497 -53.193 1.00 40.66 93 TRP A O 1
ATOM 715 N N . PHE A 1 94 ? 56.638 4.420 -52.262 1.00 37.47 94 PHE A N 1
ATOM 716 C CA . PHE A 1 94 ? 55.823 4.375 -53.479 1.00 37.47 94 PHE A CA 1
ATOM 717 C C . PHE A 1 94 ? 54.979 5.642 -53.692 1.00 37.47 94 PHE A C 1
ATOM 719 O O . PHE A 1 94 ? 54.782 6.050 -54.837 1.00 37.47 94 PHE A O 1
ATOM 726 N N . ASP A 1 95 ? 54.542 6.311 -52.620 1.00 39.88 95 ASP A N 1
ATOM 727 C CA . ASP A 1 95 ? 53.682 7.504 -52.719 1.00 39.88 95 ASP A CA 1
ATOM 728 C C . ASP A 1 95 ? 54.439 8.769 -53.197 1.00 39.88 95 ASP A C 1
ATOM 730 O O . ASP A 1 95 ? 53.839 9.729 -53.677 1.00 39.88 95 ASP A O 1
ATOM 734 N N . GLU A 1 96 ? 55.780 8.762 -53.173 1.00 41.50 96 GLU A N 1
ATOM 735 C CA . GLU A 1 96 ? 56.617 9.888 -53.632 1.00 41.50 96 GLU A CA 1
ATOM 736 C C . GLU A 1 96 ? 56.950 9.849 -55.145 1.00 41.50 96 GLU A C 1
ATOM 738 O O . GLU A 1 96 ? 57.691 10.693 -55.651 1.00 41.50 96 GLU A O 1
ATOM 743 N N . THR A 1 97 ? 56.384 8.905 -55.913 1.00 43.25 97 THR A N 1
ATOM 744 C CA . THR A 1 97 ? 56.696 8.733 -57.353 1.00 43.25 97 THR A CA 1
ATOM 745 C C . THR A 1 97 ? 55.484 8.720 -58.291 1.00 43.25 97 THR A C 1
ATOM 747 O O . THR A 1 97 ? 55.575 8.254 -59.425 1.00 43.25 97 THR A O 1
ATOM 750 N N . VAL A 1 98 ? 54.366 9.350 -57.913 1.00 41.16 98 VAL A N 1
ATOM 751 C CA . VAL A 1 98 ? 53.193 9.520 -58.808 1.00 41.16 98 VAL A CA 1
ATOM 752 C C . VAL A 1 98 ? 53.453 10.525 -59.961 1.00 41.16 98 VAL A C 1
ATOM 754 O O . VAL A 1 98 ? 52.574 10.825 -60.763 1.00 41.16 98 VAL A O 1
ATOM 757 N N . GLY A 1 99 ? 54.679 11.041 -60.104 1.00 42.12 99 GLY A N 1
ATOM 758 C CA . GLY A 1 99 ? 55.027 12.056 -61.102 1.00 42.12 99 GLY A CA 1
ATOM 759 C C . GLY A 1 99 ? 55.773 11.595 -62.356 1.00 42.12 99 GLY A C 1
ATOM 760 O O . GLY A 1 99 ? 55.782 12.359 -63.309 1.00 42.12 99 GLY A O 1
ATOM 761 N N . ASN A 1 100 ? 56.420 10.424 -62.392 1.00 46.78 100 ASN A N 1
ATOM 762 C CA . ASN A 1 100 ? 57.211 9.999 -63.561 1.00 46.78 100 ASN A CA 1
ATOM 763 C C . ASN A 1 100 ? 57.532 8.497 -63.480 1.00 46.78 100 ASN A C 1
ATOM 765 O O . ASN A 1 100 ? 58.578 8.104 -62.966 1.00 46.78 100 ASN A O 1
ATOM 769 N N . SER A 1 101 ? 56.643 7.646 -63.997 1.00 44.16 101 SER A N 1
ATOM 770 C CA . SER A 1 101 ? 56.990 6.243 -64.240 1.00 44.16 101 SER A CA 1
ATOM 771 C C . SER A 1 101 ? 57.678 6.137 -65.611 1.00 44.16 101 SER A C 1
ATOM 773 O O . SER A 1 101 ? 57.046 6.476 -66.613 1.00 44.16 101 SER A O 1
ATOM 775 N N . PRO A 1 102 ? 58.944 5.681 -65.703 1.00 45.38 102 PRO A N 1
ATOM 776 C CA . PRO A 1 102 ? 59.677 5.576 -66.970 1.00 45.38 102 PRO A CA 1
ATOM 777 C C . PRO A 1 102 ? 59.152 4.478 -67.913 1.00 45.38 102 PRO A C 1
ATOM 779 O O . PRO A 1 102 ? 59.690 4.298 -68.997 1.00 45.38 102 PRO A O 1
ATOM 782 N N . TRP A 1 103 ? 58.113 3.746 -67.506 1.00 50.09 103 TRP A N 1
ATOM 783 C CA . TRP A 1 103 ? 57.548 2.594 -68.215 1.00 50.09 103 TRP A CA 1
ATOM 784 C C . TRP A 1 103 ? 56.201 2.894 -68.897 1.00 50.09 103 TRP A C 1
ATOM 786 O O . TRP A 1 103 ? 55.497 1.973 -69.294 1.00 50.09 103 TRP A O 1
ATOM 796 N N . GLY A 1 104 ? 55.804 4.169 -68.979 1.00 44.94 104 GLY A N 1
ATOM 797 C CA . GLY A 1 104 ? 54.493 4.606 -69.481 1.00 44.94 104 GLY A CA 1
ATOM 798 C C . GLY A 1 104 ? 54.505 5.306 -70.843 1.00 44.94 104 GLY A C 1
ATOM 799 O O . GLY A 1 104 ? 53.578 6.060 -71.128 1.00 44.94 104 GLY A O 1
ATOM 800 N N . SER A 1 105 ? 55.550 5.138 -71.655 1.00 54.84 105 SER A N 1
ATOM 801 C CA . SER A 1 105 ? 55.641 5.726 -72.998 1.00 54.84 105 SER A CA 1
ATOM 802 C C . SER A 1 105 ? 55.419 4.669 -74.083 1.00 54.84 105 SER A C 1
ATOM 804 O O . SER A 1 105 ? 56.181 3.714 -74.157 1.00 54.84 105 SER A O 1
ATOM 806 N N . ASP A 1 106 ? 54.429 4.893 -74.954 1.00 55.78 106 ASP A N 1
ATOM 807 C CA . ASP A 1 106 ? 54.087 4.083 -76.145 1.00 55.78 106 ASP A CA 1
ATOM 808 C C . ASP A 1 106 ? 55.144 4.149 -77.282 1.00 55.78 106 ASP A C 1
ATOM 810 O O . ASP A 1 106 ? 54.858 3.810 -78.432 1.00 55.78 106 ASP A O 1
ATOM 814 N N . GLU A 1 107 ? 56.366 4.613 -77.004 1.00 59.28 107 GLU A N 1
ATOM 815 C CA . GLU A 1 107 ? 57.481 4.554 -77.958 1.00 59.28 107 GLU A CA 1
ATOM 816 C C . GLU A 1 107 ? 58.304 3.283 -77.707 1.00 59.28 107 GLU A C 1
ATOM 818 O O . GLU A 1 107 ? 58.626 3.001 -76.547 1.00 59.28 107 GLU A O 1
ATOM 823 N N . PRO A 1 108 ? 58.676 2.524 -78.760 1.00 57.41 108 PRO A N 1
ATOM 824 C CA . PRO A 1 108 ? 59.452 1.308 -78.589 1.00 57.41 108 PRO A CA 1
ATOM 825 C C . PRO A 1 108 ? 60.786 1.665 -77.947 1.00 57.41 108 PRO A C 1
ATOM 827 O O . PRO A 1 108 ? 61.596 2.414 -78.501 1.00 57.41 108 PRO A O 1
ATOM 830 N N . THR A 1 109 ? 60.979 1.187 -76.722 1.00 67.31 109 THR A N 1
ATOM 831 C CA . THR A 1 109 ? 62.129 1.573 -75.901 1.00 67.31 109 THR A CA 1
ATOM 832 C C . THR A 1 109 ? 63.396 1.055 -76.584 1.00 67.31 109 THR A C 1
ATOM 834 O O . THR A 1 109 ? 63.375 -0.018 -77.176 1.00 67.31 109 THR A O 1
ATOM 837 N N . GLU A 1 110 ? 64.530 1.760 -76.512 1.00 72.62 110 GLU A N 1
ATOM 838 C CA . GLU A 1 110 ? 65.788 1.351 -77.178 1.00 72.62 110 GLU A CA 1
ATOM 839 C C . GLU A 1 110 ? 66.169 -0.127 -76.918 1.00 72.62 110 GLU A C 1
ATOM 841 O O . GLU A 1 110 ? 66.743 -0.804 -77.771 1.00 72.62 110 GLU A O 1
ATOM 846 N N . ILE A 1 111 ? 65.768 -0.655 -75.760 1.00 75.56 111 ILE A N 1
ATOM 847 C CA . ILE A 1 111 ? 65.908 -2.056 -75.346 1.00 75.56 111 ILE A CA 1
ATOM 848 C C . ILE A 1 111 ? 65.072 -3.017 -76.211 1.00 75.56 111 ILE A C 1
ATOM 850 O O . ILE A 1 111 ? 65.558 -4.088 -76.562 1.00 75.56 111 ILE A O 1
ATOM 854 N N . GLU A 1 112 ? 63.850 -2.643 -76.587 1.00 74.62 112 GLU A N 1
ATOM 855 C CA . GLU A 1 112 ? 62.959 -3.415 -77.463 1.00 74.62 112 GLU A CA 1
ATOM 856 C C . GLU A 1 112 ? 63.581 -3.581 -78.849 1.00 74.62 112 GLU A C 1
ATOM 858 O O . GLU A 1 112 ? 63.718 -4.698 -79.342 1.00 74.62 112 GLU A O 1
ATOM 863 N N . THR A 1 113 ? 64.106 -2.492 -79.418 1.00 79.62 113 THR A N 1
ATOM 864 C CA . THR A 1 113 ? 64.791 -2.543 -80.720 1.00 79.62 113 THR A CA 1
ATOM 865 C C . THR A 1 113 ? 66.076 -3.381 -80.684 1.00 79.62 113 THR A C 1
ATOM 867 O O . THR A 1 113 ? 66.444 -4.019 -81.673 1.00 79.62 113 THR A O 1
ATOM 870 N N . LEU A 1 114 ? 66.768 -3.419 -79.538 1.00 81.75 114 LEU A N 1
ATOM 871 C CA . LEU A 1 114 ? 67.967 -4.233 -79.344 1.00 81.75 114 LEU A CA 1
ATOM 872 C C . LEU A 1 114 ? 67.615 -5.718 -79.185 1.00 81.75 114 LEU A C 1
ATOM 874 O O . LEU A 1 114 ? 68.292 -6.567 -79.763 1.00 81.75 114 LEU A O 1
ATOM 878 N N . LEU A 1 115 ? 66.537 -6.028 -78.464 1.00 79.75 115 LEU A N 1
ATOM 879 C CA . LEU A 1 115 ? 66.010 -7.385 -78.317 1.00 79.75 115 LEU A CA 1
ATOM 880 C C . LEU A 1 115 ? 65.514 -7.945 -79.654 1.00 79.75 115 LEU A C 1
ATOM 882 O O . LEU A 1 115 ? 65.907 -9.052 -80.019 1.00 79.75 115 LEU A O 1
ATOM 886 N N . GLU A 1 116 ? 64.750 -7.171 -80.429 1.00 82.50 116 GLU A N 1
ATOM 887 C CA . GLU A 1 116 ? 64.310 -7.562 -81.776 1.00 82.50 116 GLU A CA 1
ATOM 888 C C . GLU A 1 116 ? 65.496 -7.868 -82.693 1.00 82.50 116 GLU A C 1
ATOM 890 O O . GLU A 1 116 ? 65.492 -8.859 -83.427 1.00 82.50 116 GLU A O 1
ATOM 895 N N . LYS A 1 117 ? 66.556 -7.056 -82.617 1.00 83.62 117 LYS A N 1
ATOM 896 C CA . LYS A 1 117 ? 67.786 -7.294 -83.370 1.00 83.62 117 LYS A CA 1
ATOM 897 C C . LYS A 1 117 ? 68.500 -8.569 -82.914 1.00 83.62 117 LYS A C 1
ATOM 899 O O . LYS A 1 117 ? 68.941 -9.339 -83.761 1.00 83.62 117 LYS A O 1
ATOM 904 N N . CYS A 1 118 ? 68.582 -8.836 -81.610 1.00 81.38 118 CYS A N 1
ATOM 905 C CA . CYS A 1 118 ? 69.157 -10.077 -81.082 1.00 81.38 118 CYS A CA 1
ATOM 906 C C . CYS A 1 118 ? 68.367 -11.327 -81.506 1.00 81.38 118 CYS A C 1
ATOM 908 O O . CYS A 1 118 ? 68.977 -12.374 -81.735 1.00 81.38 118 CYS A O 1
ATOM 910 N N . VAL A 1 119 ? 67.043 -11.216 -81.657 1.00 85.44 119 VAL A N 1
ATOM 911 C CA . VAL A 1 119 ? 66.185 -12.281 -82.200 1.00 85.44 119 VAL A CA 1
ATOM 912 C C . VAL A 1 119 ? 66.401 -12.445 -83.707 1.00 85.44 119 VAL A C 1
ATOM 914 O O . VAL A 1 119 ? 66.592 -13.565 -84.182 1.00 85.44 119 VAL A O 1
ATOM 917 N N . ALA A 1 120 ? 66.451 -11.345 -84.465 1.00 83.62 120 ALA A N 1
ATOM 918 C CA . ALA A 1 120 ? 66.673 -11.359 -85.913 1.00 83.62 120 ALA A CA 1
ATOM 919 C C . ALA A 1 120 ? 68.069 -11.878 -86.305 1.00 83.62 120 ALA A C 1
ATOM 921 O O . ALA A 1 120 ? 68.222 -12.549 -87.326 1.00 83.62 120 ALA A O 1
ATOM 922 N N . GLU A 1 121 ? 69.084 -11.594 -85.486 1.00 85.00 121 GLU A N 1
ATOM 923 C CA . GLU A 1 121 ? 70.456 -12.089 -85.648 1.00 85.00 121 GLU A CA 1
ATOM 924 C C . GLU A 1 121 ? 70.649 -13.513 -85.082 1.00 85.00 121 GLU A C 1
ATOM 926 O O . GLU A 1 121 ? 71.712 -14.106 -85.261 1.00 85.00 121 GLU A O 1
ATOM 931 N N . GLY A 1 122 ? 69.622 -14.096 -84.445 1.00 78.75 122 GLY A N 1
ATOM 932 C CA . GLY A 1 122 ? 69.616 -15.480 -83.960 1.00 78.75 122 GLY A CA 1
ATOM 933 C C . GLY A 1 122 ? 70.418 -15.723 -82.677 1.00 78.75 122 GLY A C 1
ATOM 934 O O . GLY A 1 122 ? 70.692 -16.876 -82.344 1.00 78.75 122 GLY A O 1
ATOM 935 N N . PHE A 1 123 ? 70.800 -14.664 -81.953 1.00 82.44 123 PHE A N 1
ATOM 936 C CA . PHE A 1 123 ? 71.505 -14.772 -80.670 1.00 82.44 123 PHE A CA 1
ATOM 937 C C . PHE A 1 123 ? 70.611 -15.319 -79.554 1.00 82.44 123 PHE A C 1
ATOM 939 O O . PHE A 1 123 ? 71.108 -15.976 -78.640 1.00 82.44 123 PHE A O 1
ATOM 946 N N . VAL A 1 124 ? 69.303 -15.062 -79.630 1.00 80.56 124 VAL A N 1
ATOM 947 C CA . VAL A 1 124 ? 68.289 -15.577 -78.702 1.00 80.56 124 VAL A CA 1
ATOM 948 C C . VAL A 1 124 ? 67.067 -16.003 -79.515 1.00 80.56 124 VAL A C 1
ATOM 950 O O . VAL A 1 124 ? 66.669 -15.297 -80.439 1.00 80.56 124 VAL A O 1
ATOM 953 N N . SER A 1 125 ? 66.473 -17.161 -79.209 1.00 82.38 125 SER A N 1
ATOM 954 C CA . SER A 1 125 ? 65.208 -17.556 -79.839 1.00 82.38 125 SER A CA 1
ATOM 955 C C . SER A 1 125 ? 64.028 -16.869 -79.152 1.00 82.38 125 SER A C 1
ATOM 957 O O . SER A 1 125 ? 64.037 -16.690 -77.933 1.00 82.38 125 SER A O 1
ATOM 959 N N . GLN A 1 126 ? 62.989 -16.544 -79.926 1.00 82.06 126 GLN A N 1
ATOM 960 C CA . GLN A 1 126 ? 61.735 -15.999 -79.394 1.00 82.06 126 GLN A CA 1
ATOM 961 C C . GLN A 1 126 ? 61.159 -16.898 -78.285 1.00 82.06 126 GLN A C 1
ATOM 963 O O . GLN A 1 126 ? 60.779 -16.405 -77.234 1.00 82.06 126 GLN A O 1
ATOM 968 N N . GLU A 1 127 ? 61.235 -18.221 -78.457 1.00 80.69 127 GLU A N 1
ATOM 969 C CA . GLU A 1 127 ? 60.817 -19.212 -77.455 1.00 80.69 127 GLU A CA 1
ATOM 970 C C . GLU A 1 127 ? 61.568 -19.074 -76.118 1.00 80.69 127 GLU A C 1
ATOM 972 O O . GLU A 1 127 ? 60.973 -19.268 -75.062 1.00 80.69 127 GLU A O 1
ATOM 977 N N . THR A 1 128 ? 62.855 -18.701 -76.131 1.00 78.19 128 THR A N 1
ATOM 978 C CA . THR A 1 128 ? 63.642 -18.510 -74.897 1.00 78.19 128 THR A CA 1
ATOM 979 C C . THR A 1 128 ? 63.237 -17.224 -74.170 1.00 78.19 128 THR A C 1
ATOM 981 O O . THR A 1 128 ? 63.207 -17.205 -72.941 1.00 78.19 128 THR A O 1
ATOM 984 N N . LEU A 1 129 ? 62.907 -16.159 -74.915 1.00 77.50 129 LEU A N 1
ATOM 985 C CA . LEU A 1 129 ? 62.380 -14.912 -74.345 1.00 77.50 129 LEU A CA 1
ATOM 986 C C . LEU A 1 129 ? 60.968 -15.112 -73.784 1.00 77.50 129 LEU A C 1
ATOM 988 O O . LEU A 1 129 ? 60.707 -14.724 -72.648 1.00 77.50 129 LEU A O 1
ATOM 992 N N . ASP A 1 130 ? 60.094 -15.780 -74.537 1.00 76.75 130 ASP A N 1
ATOM 993 C CA . ASP A 1 130 ? 58.722 -16.074 -74.121 1.00 76.75 130 ASP A CA 1
ATOM 994 C C . ASP A 1 130 ? 58.704 -16.990 -72.878 1.00 76.75 130 ASP A C 1
ATOM 996 O O . ASP A 1 130 ? 57.970 -16.723 -71.927 1.00 76.75 130 ASP A O 1
ATOM 1000 N N . SER A 1 131 ? 59.583 -18.003 -72.819 1.00 73.69 131 SER A N 1
ATOM 1001 C CA . SER A 1 131 ? 59.724 -18.890 -71.647 1.00 73.69 131 SER A CA 1
ATOM 1002 C C . SER A 1 131 ? 60.222 -18.148 -70.401 1.00 73.69 131 SER A C 1
ATOM 1004 O O . SER A 1 131 ? 59.764 -18.420 -69.293 1.00 73.69 131 SER A O 1
ATOM 1006 N N . ALA A 1 132 ? 61.147 -17.195 -70.565 1.00 66.50 132 ALA A N 1
ATOM 1007 C CA . ALA A 1 132 ? 61.619 -16.364 -69.460 1.00 66.50 132 ALA A CA 1
ATOM 1008 C C . ALA A 1 132 ? 60.513 -15.431 -68.941 1.00 66.50 132 ALA A C 1
ATOM 1010 O O . ALA A 1 132 ? 60.463 -15.163 -67.745 1.00 66.50 132 ALA A O 1
ATOM 1011 N N . CYS A 1 133 ? 59.605 -14.967 -69.807 1.00 64.12 133 CYS A N 1
ATOM 1012 C CA . CYS A 1 133 ? 58.422 -14.202 -69.408 1.00 64.12 133 CYS A CA 1
ATOM 1013 C C . CYS A 1 133 ? 57.388 -15.049 -68.648 1.00 64.12 133 CYS A C 1
ATOM 1015 O O . CYS A 1 133 ? 56.800 -14.547 -67.689 1.00 64.12 133 CYS A O 1
ATOM 1017 N N . GLU A 1 134 ? 57.184 -16.317 -69.023 1.00 62.34 134 GLU A N 1
ATOM 1018 C CA . GLU A 1 134 ? 56.294 -17.239 -68.296 1.00 62.34 134 GLU A CA 1
ATOM 1019 C C . GLU A 1 134 ? 56.800 -17.565 -66.879 1.00 62.34 134 GLU A C 1
ATOM 1021 O O . GLU A 1 134 ? 55.996 -17.781 -65.972 1.00 62.34 134 GLU A O 1
ATOM 1026 N N . GLU A 1 135 ? 58.117 -17.533 -66.648 1.00 59.62 135 GLU A N 1
ATOM 1027 C CA . GLU A 1 135 ? 58.723 -17.795 -65.335 1.00 59.62 135 GLU A CA 1
ATOM 1028 C C . GLU A 1 135 ? 58.430 -16.682 -64.301 1.00 59.62 135 GLU A C 1
ATOM 1030 O O . GLU A 1 135 ? 58.484 -16.907 -63.086 1.00 59.62 135 GLU A O 1
ATOM 1035 N N . PHE A 1 136 ? 58.037 -15.481 -64.748 1.00 62.22 136 PHE A N 1
ATOM 1036 C CA . PHE A 1 136 ? 57.682 -14.363 -63.870 1.00 62.22 136 PHE A CA 1
ATOM 1037 C C . PHE A 1 136 ? 56.195 -14.369 -63.472 1.00 62.22 136 PHE A C 1
ATOM 1039 O O . PHE A 1 136 ? 55.447 -13.422 -63.713 1.00 62.22 136 PHE A O 1
ATOM 1046 N N . GLU A 1 137 ? 55.784 -15.377 -62.696 1.00 69.44 137 GLU A N 1
ATOM 1047 C CA . GLU A 1 137 ? 54.497 -15.406 -61.968 1.00 69.44 137 GLU A CA 1
ATOM 1048 C C . GLU A 1 137 ? 54.360 -14.284 -60.906 1.00 69.44 137 GLU A C 1
ATOM 1050 O O . GLU A 1 137 ? 53.371 -14.209 -60.168 1.00 69.44 137 GLU A O 1
ATOM 1055 N N . CYS A 1 138 ? 55.356 -13.401 -60.765 1.00 72.62 138 CYS A N 1
ATOM 1056 C CA . CYS A 1 138 ? 55.424 -12.397 -59.706 1.00 72.62 138 CYS A CA 1
ATOM 1057 C C . CYS A 1 138 ? 54.216 -11.448 -59.723 1.00 72.62 138 CYS A C 1
ATOM 1059 O O . CYS A 1 138 ? 53.619 -11.228 -58.670 1.00 72.62 138 CYS A O 1
ATOM 1061 N N . PHE A 1 139 ? 53.797 -10.959 -60.894 1.00 78.62 139 PHE A N 1
ATOM 1062 C CA . PHE A 1 139 ? 52.649 -10.056 -61.034 1.00 78.62 139 PHE A CA 1
ATOM 1063 C C . PHE A 1 139 ? 51.322 -10.732 -60.691 1.00 78.62 139 PHE A C 1
ATOM 1065 O O . PHE A 1 139 ? 50.479 -10.123 -60.032 1.00 78.62 139 PHE A O 1
ATOM 1072 N N . VAL A 1 140 ? 51.157 -12.009 -61.049 1.00 84.25 140 VAL A N 1
ATOM 1073 C CA . VAL A 1 140 ? 49.980 -12.802 -60.661 1.00 84.25 140 VAL A CA 1
ATOM 1074 C C . VAL A 1 140 ? 49.924 -12.933 -59.139 1.00 84.25 140 VAL A C 1
ATOM 1076 O O . VAL A 1 140 ? 48.896 -12.642 -58.527 1.00 84.25 140 VAL A O 1
ATOM 1079 N N . ARG A 1 141 ? 51.056 -13.249 -58.500 1.00 84.94 141 ARG A N 1
ATOM 1080 C CA . ARG A 1 141 ? 51.162 -13.350 -57.035 1.00 84.94 141 ARG A CA 1
ATOM 1081 C C . ARG A 1 141 ? 50.968 -12.010 -56.317 1.00 84.94 141 ARG A C 1
ATOM 1083 O O . ARG A 1 141 ? 50.496 -12.000 -55.178 1.00 84.94 141 ARG A O 1
ATOM 1090 N N . PHE A 1 142 ? 51.341 -10.887 -56.932 1.00 88.19 142 PHE A N 1
ATOM 1091 C CA . PHE A 1 142 ? 51.044 -9.550 -56.407 1.00 88.19 142 PHE A CA 1
ATOM 1092 C C . PHE A 1 142 ? 49.552 -9.233 -56.511 1.00 88.19 142 PHE A C 1
ATOM 1094 O O . PHE A 1 142 ? 48.960 -8.858 -55.503 1.00 88.19 142 PHE A O 1
ATOM 1101 N N . ALA A 1 143 ? 48.925 -9.484 -57.662 1.00 88.62 143 ALA A N 1
ATOM 1102 C CA . ALA A 1 143 ? 47.487 -9.294 -57.845 1.00 88.62 143 ALA A CA 1
ATOM 1103 C C . ALA A 1 143 ? 46.659 -10.174 -56.888 1.00 88.62 143 ALA A C 1
ATOM 1105 O O . ALA A 1 143 ? 45.633 -9.748 -56.359 1.00 88.62 143 ALA A O 1
ATOM 1106 N N . GLU A 1 144 ? 47.097 -11.403 -56.611 1.00 90.94 144 GLU A N 1
ATOM 1107 C CA . GLU A 1 144 ? 46.484 -12.259 -55.589 1.00 90.94 144 GLU A CA 1
ATOM 1108 C C . GLU A 1 144 ? 46.651 -11.694 -54.174 1.00 90.94 144 GLU A C 1
ATOM 1110 O O . GLU A 1 144 ? 45.698 -11.700 -53.390 1.00 90.94 144 GLU A O 1
ATOM 1115 N N . ARG A 1 145 ? 47.838 -11.173 -53.835 1.00 89.94 145 ARG A N 1
ATOM 1116 C CA . ARG A 1 145 ? 48.070 -10.518 -52.540 1.00 89.94 145 ARG A CA 1
ATOM 1117 C C . ARG A 1 145 ? 47.237 -9.258 -52.365 1.00 89.94 145 ARG A C 1
ATOM 1119 O O . ARG A 1 145 ? 46.690 -9.072 -51.280 1.00 89.94 145 ARG A O 1
ATOM 1126 N N . GLU A 1 146 ? 47.109 -8.446 -53.404 1.00 92.81 146 GLU A N 1
ATOM 1127 C CA . GLU A 1 146 ? 46.253 -7.261 -53.426 1.00 92.81 146 GLU A CA 1
ATOM 1128 C C . GLU A 1 146 ? 44.786 -7.650 -53.209 1.00 92.81 146 GLU A C 1
ATOM 1130 O O . GLU A 1 146 ? 44.133 -7.124 -52.309 1.00 92.81 146 GLU A O 1
ATOM 1135 N N . LYS A 1 147 ? 44.285 -8.669 -53.922 1.00 95.69 147 LYS A N 1
ATOM 1136 C CA . LYS A 1 147 ? 42.935 -9.217 -53.698 1.00 95.69 147 LYS A CA 1
ATOM 1137 C C . LYS A 1 147 ? 42.742 -9.700 -52.260 1.00 95.69 147 LYS A C 1
ATOM 1139 O O . LYS A 1 147 ? 41.724 -9.391 -51.646 1.00 95.69 147 LYS A O 1
ATOM 1144 N N . MET A 1 148 ? 43.709 -10.422 -51.691 1.00 96.06 148 MET A N 1
ATOM 1145 C CA . MET A 1 148 ? 43.651 -10.858 -50.290 1.00 96.06 148 MET A CA 1
ATOM 1146 C C . MET A 1 148 ? 43.708 -9.690 -49.300 1.00 96.06 148 MET A C 1
ATOM 1148 O O . MET A 1 148 ? 43.117 -9.775 -48.226 1.00 96.06 148 MET A O 1
ATOM 1152 N N . ALA A 1 149 ? 44.452 -8.624 -49.601 1.00 95.81 149 ALA A N 1
ATOM 1153 C CA . ALA A 1 149 ? 44.475 -7.413 -48.784 1.00 95.81 149 ALA A CA 1
ATOM 1154 C C . ALA A 1 149 ? 43.114 -6.708 -48.823 1.00 95.81 149 ALA A C 1
ATOM 1156 O O . ALA A 1 149 ? 42.564 -6.409 -47.767 1.00 95.81 149 ALA A O 1
ATOM 1157 N N . ASN A 1 150 ? 42.524 -6.566 -50.011 1.00 97.44 150 ASN A N 1
ATOM 1158 C CA . ASN A 1 150 ? 41.204 -5.969 -50.189 1.00 97.44 150 ASN A CA 1
ATOM 1159 C C . ASN A 1 150 ? 40.107 -6.760 -49.455 1.00 97.44 150 ASN A C 1
ATOM 1161 O O . ASN A 1 150 ? 39.338 -6.195 -48.685 1.00 97.44 150 ASN A O 1
ATOM 1165 N N . VAL A 1 151 ? 40.094 -8.091 -49.596 1.00 97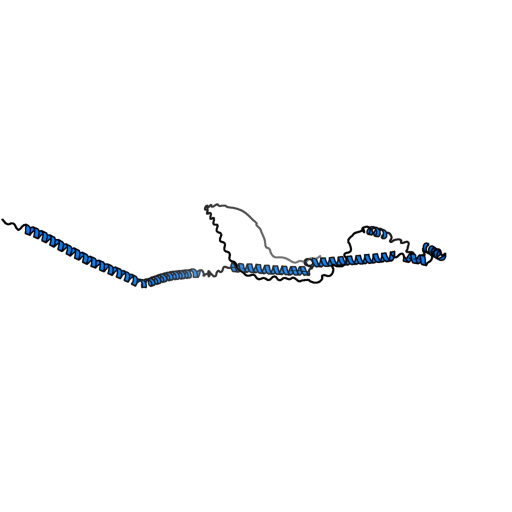.50 151 VAL A N 1
ATOM 1166 C CA . VAL A 1 151 ? 39.149 -8.955 -48.865 1.00 97.50 151 VAL A CA 1
ATOM 1167 C C . VAL A 1 151 ? 39.351 -8.849 -47.349 1.00 97.50 151 VAL A C 1
ATOM 1169 O O . VAL A 1 151 ? 38.382 -8.824 -46.594 1.00 97.50 151 VAL A O 1
ATOM 1172 N N . ARG A 1 152 ? 40.599 -8.760 -46.868 1.00 96.81 152 ARG A N 1
ATOM 1173 C CA . ARG A 1 152 ? 40.875 -8.551 -45.435 1.00 96.81 152 ARG A CA 1
ATOM 1174 C C . ARG A 1 152 ? 40.373 -7.195 -44.941 1.00 96.81 152 ARG A C 1
ATOM 1176 O O . ARG A 1 152 ? 39.856 -7.127 -43.828 1.00 96.81 152 ARG A O 1
ATOM 1183 N N . ALA A 1 153 ? 40.500 -6.146 -45.750 1.00 96.88 153 ALA A N 1
ATOM 1184 C CA . ALA A 1 153 ? 39.961 -4.831 -45.431 1.00 96.88 153 ALA A CA 1
ATOM 1185 C C . ALA A 1 153 ? 38.428 -4.873 -45.317 1.00 96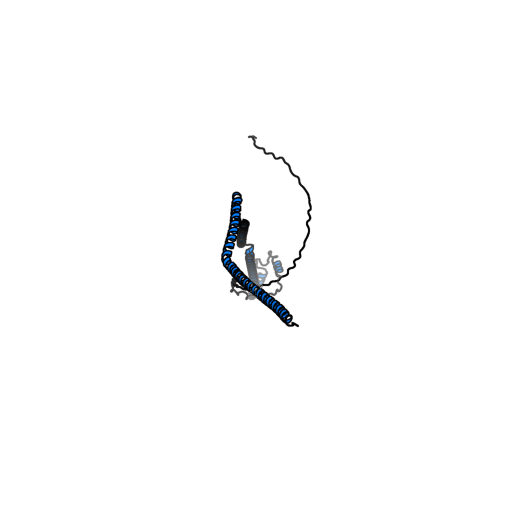.88 153 ALA A C 1
ATOM 1187 O O . ALA A 1 153 ? 37.891 -4.417 -44.311 1.00 96.88 153 ALA A O 1
ATOM 1188 N N . GLU A 1 154 ? 37.741 -5.522 -46.263 1.00 97.88 154 GLU A N 1
ATOM 1189 C CA . GLU A 1 154 ? 36.282 -5.700 -46.229 1.00 97.88 154 GLU A CA 1
ATOM 1190 C C . GLU A 1 154 ? 35.823 -6.502 -44.996 1.00 97.88 154 GLU A C 1
ATOM 1192 O O . GLU A 1 154 ? 34.860 -6.132 -44.324 1.00 97.88 154 GLU A O 1
ATOM 1197 N N . ILE A 1 155 ? 36.537 -7.576 -44.633 1.00 98.25 155 ILE A N 1
ATOM 1198 C CA . ILE A 1 155 ? 36.245 -8.347 -43.411 1.00 98.25 155 ILE A CA 1
ATOM 1199 C C . ILE A 1 155 ? 36.363 -7.463 -42.166 1.00 98.25 155 ILE A C 1
ATOM 1201 O O . ILE A 1 155 ? 35.500 -7.522 -41.288 1.00 98.25 155 ILE A O 1
ATOM 1205 N N . ASN A 1 156 ? 37.417 -6.650 -42.077 1.00 98.00 156 ASN A N 1
ATOM 1206 C CA . ASN A 1 156 ? 37.616 -5.753 -40.942 1.00 98.00 156 ASN A CA 1
ATOM 1207 C C . ASN A 1 156 ? 36.536 -4.668 -40.880 1.00 98.00 156 ASN A C 1
ATOM 1209 O O . ASN A 1 156 ? 36.019 -4.397 -39.799 1.00 98.00 156 ASN A O 1
ATOM 1213 N N . GLU A 1 157 ? 36.142 -4.098 -42.019 1.00 98.38 157 GLU A N 1
ATOM 1214 C CA . GLU A 1 157 ? 35.029 -3.149 -42.102 1.00 98.38 157 GLU A CA 1
ATOM 1215 C C . GLU A 1 157 ? 33.727 -3.777 -41.584 1.00 98.38 157 GLU A C 1
ATOM 1217 O O . GLU A 1 157 ? 33.083 -3.236 -40.684 1.00 98.38 157 GLU A O 1
ATOM 1222 N N . LYS A 1 158 ? 33.378 -4.973 -42.073 1.00 98.31 158 LYS A N 1
ATOM 1223 C CA . LYS A 1 158 ? 32.171 -5.699 -41.646 1.00 98.31 158 LYS A CA 1
ATOM 1224 C C . LYS A 1 158 ? 32.208 -6.089 -40.172 1.00 98.31 158 LYS A C 1
ATOM 1226 O O . LYS A 1 158 ? 31.174 -6.082 -39.497 1.00 98.31 158 LYS A O 1
ATOM 1231 N N . LYS A 1 159 ? 33.392 -6.414 -39.650 1.00 98.25 159 LYS A N 1
ATOM 1232 C CA . LYS A 1 159 ? 33.595 -6.684 -38.226 1.00 98.25 159 LYS A CA 1
ATOM 1233 C C . LYS A 1 159 ? 33.299 -5.440 -37.386 1.00 98.25 159 LYS A C 1
ATOM 1235 O O . LYS A 1 159 ? 32.533 -5.542 -36.432 1.00 98.25 159 LYS A O 1
ATOM 1240 N N . LEU A 1 160 ? 33.842 -4.284 -37.763 1.00 98.50 160 LEU A N 1
ATOM 1241 C CA . LEU A 1 160 ? 33.592 -3.022 -37.061 1.00 98.50 160 LEU A CA 1
ATOM 1242 C C . LEU A 1 160 ? 32.113 -2.617 -37.119 1.00 98.50 160 LEU A C 1
ATOM 1244 O O . LEU A 1 160 ? 31.553 -2.211 -36.105 1.00 98.50 160 LEU A O 1
ATOM 1248 N N . GLU A 1 161 ? 31.458 -2.786 -38.271 1.00 98.44 161 GLU A N 1
ATOM 1249 C CA . GLU A 1 161 ? 30.014 -2.552 -38.422 1.00 98.44 161 GLU A CA 1
ATOM 1250 C C . GLU A 1 161 ? 29.202 -3.439 -37.460 1.00 98.44 161 GLU A C 1
ATOM 1252 O O . GLU A 1 161 ? 28.280 -2.973 -36.790 1.00 98.44 161 GLU A O 1
ATOM 1257 N N . THR A 1 162 ? 29.592 -4.709 -37.322 1.00 98.19 162 THR A N 1
ATOM 1258 C CA . THR A 1 162 ? 28.949 -5.651 -36.393 1.00 98.19 162 THR A CA 1
ATOM 1259 C C . THR A 1 162 ? 29.158 -5.248 -34.932 1.00 98.19 162 THR A C 1
ATOM 1261 O O . THR A 1 162 ? 28.210 -5.279 -34.147 1.00 98.19 162 THR A O 1
ATOM 1264 N N . GLU A 1 163 ? 30.377 -4.855 -34.554 1.00 98.19 163 GLU A N 1
ATOM 1265 C CA . GLU A 1 163 ? 30.690 -4.386 -33.198 1.00 98.19 163 GLU A CA 1
ATOM 1266 C C . GLU A 1 163 ? 29.907 -3.113 -32.844 1.00 98.19 163 GLU A C 1
ATOM 1268 O O . GLU A 1 163 ? 29.378 -2.998 -31.738 1.00 98.19 163 GLU A O 1
ATOM 1273 N N . LEU A 1 164 ? 29.756 -2.188 -33.795 1.00 98.00 164 LEU A N 1
ATOM 1274 C CA . LEU A 1 164 ? 28.966 -0.973 -33.613 1.00 98.00 164 LEU A CA 1
ATOM 1275 C C . LEU A 1 164 ? 27.487 -1.291 -33.368 1.00 98.00 164 LEU A C 1
ATOM 1277 O O . LEU A 1 164 ? 26.914 -0.813 -32.388 1.00 98.00 164 LEU A O 1
ATOM 1281 N N . LEU A 1 165 ? 26.881 -2.142 -34.198 1.00 96.88 165 LEU A N 1
ATOM 1282 C CA . LEU A 1 165 ? 25.482 -2.551 -34.029 1.00 96.88 165 LEU A CA 1
ATOM 1283 C C . LEU A 1 165 ? 25.253 -3.286 -32.701 1.00 96.88 165 LEU A C 1
ATOM 1285 O O . LEU A 1 165 ? 24.221 -3.106 -32.048 1.00 96.88 165 LEU A O 1
ATOM 1289 N N . GLN A 1 166 ? 26.222 -4.093 -32.271 1.00 97.75 166 GLN A N 1
ATOM 1290 C CA . GLN A 1 166 ? 26.176 -4.767 -30.979 1.00 97.75 166 GLN A CA 1
ATOM 1291 C C . GLN A 1 166 ? 26.179 -3.754 -29.824 1.00 97.75 166 GLN A C 1
ATOM 1293 O O . GLN A 1 166 ? 25.343 -3.852 -28.925 1.00 97.75 166 GLN A O 1
ATOM 1298 N N . LEU A 1 167 ? 27.057 -2.749 -29.867 1.00 96.81 167 LEU A N 1
ATOM 1299 C CA . LEU A 1 167 ? 27.103 -1.683 -28.862 1.00 96.81 167 LEU A CA 1
ATOM 1300 C C . LEU A 1 167 ? 25.815 -0.847 -28.842 1.00 96.81 167 LEU A C 1
ATOM 1302 O O . LEU A 1 167 ? 25.320 -0.496 -27.768 1.00 96.81 167 LEU A O 1
ATOM 1306 N N . GLU A 1 168 ? 25.232 -0.551 -30.004 1.00 95.12 168 GLU A N 1
ATOM 1307 C CA . GLU A 1 168 ? 23.931 0.122 -30.091 1.00 95.12 168 GLU A CA 1
ATOM 1308 C C . GLU A 1 168 ? 22.829 -0.703 -29.423 1.00 95.12 168 GLU A C 1
ATOM 1310 O O . GLU A 1 168 ? 22.023 -0.164 -28.662 1.00 95.12 168 GLU A O 1
ATOM 1315 N N . MET A 1 169 ? 22.811 -2.018 -29.648 1.00 95.25 169 MET A N 1
ATOM 1316 C CA . MET A 1 169 ? 21.850 -2.917 -29.015 1.00 95.25 169 MET A CA 1
ATOM 1317 C C . MET A 1 169 ? 22.048 -2.992 -27.494 1.00 95.25 169 MET A C 1
ATOM 1319 O O . MET A 1 169 ? 21.067 -2.933 -26.748 1.00 95.25 169 MET A O 1
ATOM 1323 N N . GLU A 1 170 ? 23.293 -3.090 -27.024 1.00 95.69 170 GLU A N 1
ATOM 1324 C CA . GLU A 1 170 ? 23.634 -3.156 -25.596 1.00 95.69 170 GLU A CA 1
ATOM 1325 C C . GLU A 1 170 ? 23.294 -1.864 -24.848 1.00 95.69 170 GLU A C 1
ATOM 1327 O O . GLU A 1 170 ? 22.903 -1.908 -23.683 1.00 95.69 170 GLU A O 1
ATOM 1332 N N . THR A 1 171 ? 23.390 -0.716 -25.520 1.00 95.88 171 THR A N 1
ATOM 1333 C CA . THR A 1 171 ? 23.097 0.603 -24.937 1.00 95.88 171 THR A CA 1
ATOM 1334 C C . THR A 1 171 ? 21.675 1.096 -25.217 1.00 95.88 171 THR A C 1
ATOM 1336 O O . THR A 1 171 ? 21.244 2.118 -24.667 1.00 95.88 171 THR A O 1
ATOM 1339 N N . ALA A 1 172 ? 20.893 0.373 -26.025 1.00 94.56 172 ALA A N 1
ATOM 1340 C CA . ALA A 1 172 ? 19.548 0.782 -26.417 1.00 94.56 172 ALA A CA 1
ATOM 1341 C C . ALA A 1 172 ? 18.621 0.997 -25.213 1.00 94.56 172 ALA A C 1
ATOM 1343 O O . ALA A 1 172 ? 17.757 1.872 -25.238 1.00 94.56 172 ALA A O 1
ATOM 1344 N N . ASP A 1 173 ? 18.785 0.242 -24.129 1.00 92.62 173 ASP A N 1
ATOM 1345 C CA . ASP A 1 173 ? 17.903 0.337 -22.970 1.00 92.62 173 ASP A CA 1
ATOM 1346 C C . ASP A 1 173 ? 18.031 1.673 -22.203 1.00 92.62 173 ASP A C 1
ATOM 1348 O O . ASP A 1 173 ? 17.103 2.045 -21.468 1.00 92.62 173 ASP A O 1
ATOM 1352 N N . ILE A 1 174 ? 19.153 2.383 -22.363 1.00 94.00 174 ILE A N 1
ATOM 1353 C CA . ILE A 1 174 ? 19.429 3.689 -21.750 1.00 94.00 174 ILE A CA 1
ATOM 1354 C C . ILE A 1 174 ? 19.431 4.845 -22.758 1.00 94.00 174 ILE A C 1
ATOM 1356 O O . ILE A 1 174 ? 19.087 5.960 -22.369 1.00 94.00 174 ILE A O 1
ATOM 1360 N N . VAL A 1 175 ? 19.765 4.601 -24.030 1.00 93.06 175 VAL A N 1
ATOM 1361 C CA . VAL A 1 175 ? 19.828 5.648 -25.067 1.00 93.06 175 VAL A CA 1
ATOM 1362 C C . VAL A 1 175 ? 18.535 5.728 -25.879 1.00 93.06 175 VAL A C 1
ATOM 1364 O O . VAL A 1 175 ? 18.072 6.820 -26.214 1.00 93.06 175 VAL A O 1
ATOM 1367 N N . HIS A 1 176 ? 17.917 4.591 -26.203 1.00 96.00 176 HIS A N 1
ATOM 1368 C CA . HIS A 1 176 ? 16.849 4.567 -27.194 1.00 96.00 176 HIS A CA 1
ATOM 1369 C C . HIS A 1 176 ? 15.506 5.052 -26.599 1.00 96.00 176 HIS A C 1
ATOM 1371 O O . HIS A 1 176 ? 15.021 4.495 -25.599 1.00 96.00 176 HIS A O 1
ATOM 1377 N N . PRO A 1 177 ? 14.820 6.023 -27.242 1.00 95.75 177 PRO A N 1
ATOM 1378 C CA . PRO A 1 177 ? 13.610 6.654 -26.705 1.00 95.75 177 PRO A CA 1
ATOM 1379 C C . PRO A 1 177 ? 12.486 5.681 -26.343 1.00 95.75 177 PRO A C 1
ATOM 1381 O O . PRO A 1 177 ? 11.768 5.909 -25.372 1.00 95.75 177 PRO A O 1
ATOM 1384 N N . TYR A 1 178 ? 12.332 4.585 -27.093 1.00 94.62 178 TYR A N 1
ATOM 1385 C CA . TYR A 1 178 ? 11.327 3.551 -26.817 1.00 94.62 178 TYR A CA 1
ATOM 1386 C C . TYR A 1 178 ? 11.495 2.912 -25.427 1.00 94.62 178 TYR A C 1
ATOM 1388 O O . TYR A 1 178 ? 10.548 2.892 -24.635 1.00 94.62 178 TYR A O 1
ATOM 1396 N N . TYR A 1 179 ? 12.695 2.417 -25.102 1.00 95.06 179 TYR A N 1
ATOM 1397 C CA . TYR A 1 179 ? 12.948 1.750 -23.823 1.00 95.06 179 TYR A CA 1
ATOM 1398 C C . TYR A 1 179 ? 12.904 2.746 -22.667 1.00 95.06 179 TYR A C 1
ATOM 1400 O O . TYR A 1 179 ? 12.315 2.449 -21.623 1.00 95.06 179 TYR A O 1
ATOM 1408 N N . LEU A 1 180 ? 13.435 3.953 -22.875 1.00 96.12 180 LEU A N 1
ATOM 1409 C CA . LEU A 1 180 ? 13.379 5.017 -21.879 1.00 96.12 180 LEU A CA 1
ATOM 1410 C C . LEU A 1 180 ? 11.936 5.452 -21.591 1.00 96.12 180 LEU A C 1
ATOM 1412 O O . LEU A 1 180 ? 11.552 5.569 -20.429 1.00 96.12 180 LEU A O 1
ATOM 1416 N N . SER A 1 181 ? 11.105 5.603 -22.625 1.00 97.00 181 SER A N 1
ATOM 1417 C CA . SER A 1 181 ? 9.678 5.919 -22.478 1.00 97.00 181 SER A CA 1
ATOM 1418 C C . SER A 1 181 ? 8.946 4.834 -21.695 1.00 97.00 181 SER A C 1
ATOM 1420 O O . SER A 1 181 ? 8.153 5.141 -20.808 1.00 97.00 181 SER A O 1
ATOM 1422 N N . LYS A 1 182 ? 9.249 3.557 -21.954 1.00 96.62 182 LYS A N 1
ATOM 1423 C CA . LYS A 1 182 ? 8.674 2.431 -21.207 1.00 96.62 182 LYS A CA 1
ATOM 1424 C C . LYS A 1 182 ? 9.090 2.445 -19.731 1.00 96.62 182 LYS A C 1
ATOM 1426 O O . LYS A 1 182 ? 8.232 2.295 -18.860 1.00 96.62 182 LYS A O 1
ATOM 1431 N N . LYS A 1 183 ? 10.378 2.674 -19.438 1.00 96.19 183 LYS A N 1
ATOM 1432 C CA . LYS A 1 183 ? 10.892 2.842 -18.063 1.00 96.19 183 LYS A CA 1
ATOM 1433 C C . LYS A 1 183 ? 10.224 4.038 -17.367 1.00 96.19 183 LYS A C 1
ATOM 1435 O O . LYS A 1 183 ? 9.814 3.927 -16.213 1.00 96.19 183 LYS A O 1
ATOM 1440 N N . TYR A 1 184 ? 10.046 5.149 -18.081 1.00 96.75 184 TYR A N 1
ATOM 1441 C CA . TYR A 1 184 ? 9.386 6.351 -17.576 1.00 96.75 184 TYR A CA 1
ATOM 1442 C C . TYR A 1 184 ? 7.907 6.120 -17.247 1.00 96.75 184 TYR A C 1
ATOM 1444 O O . TYR A 1 184 ? 7.464 6.514 -16.171 1.00 96.75 184 TYR A O 1
ATOM 1452 N N . GLN A 1 185 ? 7.152 5.440 -18.116 1.00 97.44 185 GLN A N 1
ATOM 1453 C CA . GLN A 1 185 ? 5.748 5.098 -17.850 1.00 97.44 185 GLN A CA 1
ATOM 1454 C C . GLN A 1 185 ? 5.606 4.230 -16.598 1.00 97.44 185 GLN A C 1
ATOM 1456 O O . GLN A 1 185 ? 4.800 4.540 -15.725 1.00 97.44 185 GLN A O 1
ATOM 1461 N N . LEU A 1 186 ? 6.453 3.206 -16.451 1.00 97.56 186 LEU A N 1
ATOM 1462 C CA . LEU A 1 186 ? 6.455 2.369 -15.252 1.00 97.56 186 LEU A CA 1
ATOM 1463 C C . LEU A 1 186 ? 6.721 3.195 -13.983 1.00 97.56 186 LEU A C 1
ATOM 1465 O O . LEU A 1 186 ? 6.032 3.031 -12.975 1.00 97.56 186 LEU A O 1
ATOM 1469 N N . LEU A 1 187 ? 7.694 4.108 -14.031 1.00 98.06 187 LEU A N 1
ATOM 1470 C CA . LEU A 1 187 ? 8.001 4.991 -12.907 1.00 98.06 187 LEU A CA 1
ATOM 1471 C C . LEU A 1 187 ? 6.840 5.947 -12.594 1.00 98.06 187 LEU A C 1
ATOM 1473 O O . LEU A 1 187 ? 6.516 6.167 -11.425 1.00 98.06 187 LEU A O 1
ATOM 1477 N N . GLN A 1 188 ? 6.184 6.491 -13.622 1.00 98.44 188 GLN A N 1
ATOM 1478 C CA . GLN A 1 188 ? 4.986 7.307 -13.447 1.00 98.44 188 GLN A CA 1
ATOM 1479 C C . GLN A 1 188 ? 3.857 6.518 -12.780 1.00 98.44 188 GLN A C 1
ATOM 1481 O O . GLN A 1 188 ? 3.207 7.046 -11.879 1.00 98.44 188 GLN A O 1
ATOM 1486 N N . ASP A 1 189 ? 3.637 5.266 -13.171 1.00 98.50 189 ASP A N 1
ATOM 1487 C CA . ASP A 1 189 ? 2.589 4.426 -12.591 1.00 98.50 189 ASP A CA 1
ATOM 1488 C C . ASP A 1 189 ? 2.857 4.107 -11.118 1.00 98.50 189 ASP A C 1
ATOM 1490 O O . ASP A 1 189 ? 1.950 4.220 -10.287 1.00 98.50 189 ASP A O 1
ATOM 1494 N N . VAL A 1 190 ? 4.111 3.814 -10.758 1.00 98.50 190 VAL A N 1
ATOM 1495 C CA . VAL A 1 190 ? 4.515 3.646 -9.354 1.00 98.50 190 VAL A CA 1
ATOM 1496 C C . VAL A 1 190 ? 4.283 4.933 -8.560 1.00 98.50 190 VAL A C 1
ATOM 1498 O O . VAL A 1 190 ? 3.722 4.883 -7.464 1.00 98.50 190 VAL A O 1
ATOM 1501 N N . ASN A 1 191 ? 4.641 6.094 -9.114 1.00 98.62 191 ASN A N 1
ATOM 1502 C CA . ASN A 1 191 ? 4.414 7.384 -8.458 1.00 98.62 191 ASN A CA 1
ATOM 1503 C C . ASN A 1 191 ? 2.919 7.682 -8.268 1.00 98.62 191 ASN A C 1
ATOM 1505 O O . ASN A 1 191 ? 2.503 8.048 -7.166 1.00 98.62 191 ASN A O 1
ATOM 1509 N N . ARG A 1 192 ? 2.086 7.454 -9.292 1.00 98.50 192 ARG A N 1
ATOM 1510 C CA . ARG A 1 192 ? 0.620 7.587 -9.199 1.00 98.50 192 ARG A CA 1
ATOM 1511 C C . ARG A 1 192 ? 0.051 6.675 -8.114 1.00 98.50 192 ARG A C 1
ATOM 1513 O O . ARG A 1 192 ? -0.784 7.108 -7.316 1.00 98.50 192 ARG A O 1
ATOM 1520 N N . HIS A 1 193 ? 0.513 5.426 -8.059 1.00 98.56 193 HIS A N 1
ATOM 1521 C CA . HIS A 1 193 ? 0.096 4.480 -7.031 1.00 98.56 193 HIS A CA 1
ATOM 1522 C C . HIS A 1 193 ? 0.500 4.954 -5.629 1.00 98.56 193 HIS A C 1
ATOM 1524 O O . HIS A 1 193 ? -0.333 4.974 -4.721 1.00 98.56 193 HIS A O 1
ATOM 1530 N N . LEU A 1 194 ? 1.744 5.408 -5.450 1.00 98.69 194 LEU A N 1
ATOM 1531 C CA . LEU A 1 194 ? 2.234 5.921 -4.172 1.00 98.69 194 LEU A CA 1
ATOM 1532 C C . LEU A 1 194 ? 1.429 7.140 -3.704 1.00 98.69 194 LEU A C 1
ATOM 1534 O O . LEU A 1 194 ? 1.021 7.206 -2.543 1.00 98.69 194 LEU A O 1
ATOM 1538 N N . GLU A 1 195 ? 1.125 8.079 -4.600 1.00 98.56 195 GLU A N 1
ATOM 1539 C CA . GLU A 1 195 ? 0.249 9.207 -4.285 1.00 98.56 195 GLU A CA 1
ATOM 1540 C C . GLU A 1 195 ? -1.141 8.759 -3.825 1.00 98.56 195 GLU A C 1
ATOM 1542 O O . GLU A 1 195 ? -1.681 9.303 -2.854 1.00 98.56 195 GLU A O 1
ATOM 1547 N N . ALA A 1 196 ? -1.731 7.771 -4.503 1.00 98.50 196 ALA A N 1
ATOM 1548 C CA . ALA A 1 196 ? -3.031 7.222 -4.136 1.00 98.50 196 ALA A CA 1
ATOM 1549 C C . ALA A 1 196 ? -2.991 6.585 -2.738 1.00 98.50 196 ALA A C 1
ATOM 1551 O O . ALA A 1 196 ? -3.866 6.861 -1.910 1.00 98.50 196 ALA A O 1
ATOM 1552 N N . VAL A 1 197 ? -1.942 5.813 -2.434 1.00 98.62 197 VAL A N 1
ATOM 1553 C CA . VAL A 1 197 ? -1.716 5.211 -1.111 1.00 98.62 197 VAL A CA 1
ATOM 1554 C C . VAL A 1 197 ? -1.567 6.287 -0.035 1.00 98.62 197 VAL A C 1
ATOM 1556 O O . VAL A 1 197 ? -2.207 6.206 1.016 1.00 98.62 197 VAL A O 1
ATOM 1559 N N . LEU A 1 198 ? -0.785 7.339 -0.284 1.00 98.50 198 LEU A N 1
ATOM 1560 C CA . LEU A 1 198 ? -0.588 8.434 0.669 1.00 98.50 198 LEU A CA 1
ATOM 1561 C C . LEU A 1 198 ? -1.883 9.218 0.927 1.00 98.50 198 LEU A C 1
ATOM 1563 O O . LEU A 1 198 ? -2.210 9.509 2.085 1.00 98.50 198 LEU A O 1
ATOM 1567 N N . LYS A 1 199 ? -2.660 9.509 -0.124 1.00 98.25 199 LYS A N 1
ATOM 1568 C CA . LYS A 1 199 ? -3.996 10.118 -0.015 1.00 98.25 199 LYS A CA 1
ATOM 1569 C C . LYS A 1 199 ? -4.940 9.215 0.789 1.00 98.25 199 LYS A C 1
ATOM 1571 O O . LYS A 1 199 ? -5.620 9.702 1.694 1.00 98.25 199 LYS A O 1
ATOM 1576 N N . GLY A 1 200 ? -4.933 7.907 0.528 1.00 97.88 200 GLY A N 1
ATOM 1577 C CA . GLY A 1 200 ? -5.695 6.903 1.275 1.00 97.88 200 GLY A CA 1
ATOM 1578 C C . GLY A 1 200 ? -5.327 6.866 2.759 1.00 97.88 200 GLY A C 1
ATOM 1579 O O . GLY A 1 200 ? -6.204 6.978 3.615 1.00 97.88 200 GLY A O 1
ATOM 1580 N N . LYS A 1 201 ? -4.029 6.828 3.080 1.00 97.19 201 LYS A N 1
ATOM 1581 C CA . LYS A 1 201 ? -3.523 6.873 4.459 1.00 97.19 201 LYS A CA 1
ATOM 1582 C C . LYS A 1 201 ? -3.966 8.142 5.188 1.00 97.19 201 LYS A C 1
ATOM 1584 O O . LYS A 1 201 ? -4.381 8.070 6.344 1.00 97.19 201 LYS A O 1
ATOM 1589 N N . LYS A 1 202 ? -3.898 9.308 4.531 1.00 96.31 202 LYS A N 1
ATOM 1590 C CA . LYS A 1 202 ? -4.357 10.584 5.107 1.00 96.31 202 LYS A CA 1
ATOM 1591 C C . LYS A 1 202 ? -5.859 10.555 5.401 1.00 96.31 202 LYS A C 1
ATOM 1593 O O . LYS A 1 202 ? -6.254 10.943 6.497 1.00 96.31 202 LYS A O 1
ATOM 1598 N N . ARG A 1 203 ? -6.680 10.052 4.471 1.00 95.12 203 ARG A N 1
ATOM 1599 C CA . ARG A 1 203 ? -8.134 9.883 4.665 1.00 95.12 203 ARG A CA 1
ATOM 1600 C C . ARG A 1 203 ? -8.451 8.917 5.804 1.00 95.12 203 ARG A C 1
ATOM 1602 O O . ARG A 1 203 ? -9.309 9.210 6.629 1.00 95.12 203 ARG A O 1
ATOM 1609 N N . LEU A 1 204 ? -7.746 7.789 5.880 1.00 94.06 204 LEU A N 1
ATOM 1610 C CA . LEU A 1 204 ? -7.909 6.824 6.966 1.00 94.06 204 LEU A CA 1
ATOM 1611 C C . LEU A 1 204 ? -7.563 7.457 8.313 1.00 94.06 204 LEU A C 1
ATOM 1613 O O . LEU A 1 204 ? -8.352 7.376 9.244 1.00 94.06 204 LEU A O 1
ATOM 1617 N N . ARG A 1 205 ? -6.433 8.166 8.396 1.00 92.00 205 ARG A N 1
ATOM 1618 C CA . ARG A 1 205 ? -6.064 8.914 9.598 1.00 92.00 205 ARG A CA 1
ATOM 1619 C C . ARG A 1 205 ? -7.141 9.931 9.976 1.00 92.00 205 ARG A C 1
ATOM 1621 O O . ARG A 1 205 ? -7.485 10.003 11.140 1.00 92.00 205 ARG A O 1
ATOM 1628 N N . GLN A 1 206 ? -7.700 10.682 9.028 1.00 89.75 206 GLN A N 1
ATOM 1629 C CA . GLN A 1 206 ? -8.805 11.609 9.311 1.00 89.75 206 GLN A CA 1
ATOM 1630 C C . GLN A 1 206 ? -10.046 10.890 9.854 1.00 89.75 206 GLN A C 1
ATOM 1632 O O . GLN A 1 206 ? -10.695 11.412 10.750 1.00 89.75 206 GLN A O 1
ATOM 1637 N N . ARG A 1 207 ? -10.366 9.697 9.342 1.00 89.69 207 ARG A N 1
ATOM 1638 C CA . ARG A 1 207 ? -11.482 8.878 9.836 1.00 89.69 207 ARG A CA 1
ATOM 1639 C C . ARG A 1 207 ? -11.235 8.293 11.223 1.00 89.69 207 ARG A C 1
ATOM 1641 O O . ARG A 1 207 ? -12.187 8.168 11.968 1.00 89.69 207 ARG A O 1
ATOM 1648 N N . LEU A 1 208 ? -9.994 7.930 11.538 1.00 83.75 208 LEU A N 1
ATOM 1649 C CA . LEU A 1 208 ? -9.612 7.378 12.843 1.00 83.75 208 LEU A CA 1
ATOM 1650 C C . LEU A 1 208 ? -9.389 8.469 13.901 1.00 83.75 208 LEU A C 1
ATOM 1652 O O . LEU A 1 208 ? -9.605 8.227 15.079 1.00 83.75 208 LEU A O 1
ATOM 1656 N N . ILE A 1 209 ? -8.930 9.656 13.486 1.00 80.56 209 ILE A N 1
ATOM 1657 C CA . ILE A 1 209 ? -8.802 10.840 14.349 1.00 80.56 209 ILE A CA 1
ATOM 1658 C C . ILE A 1 209 ? -10.161 11.474 14.598 1.00 80.56 209 ILE A C 1
ATOM 1660 O O . ILE A 1 209 ? -10.327 12.063 15.657 1.00 80.56 209 ILE A O 1
ATOM 1664 N N . LYS A 1 210 ? -11.121 11.374 13.663 1.00 68.56 210 LYS A N 1
ATOM 1665 C CA . LYS A 1 210 ? -12.524 11.583 14.018 1.00 68.56 210 LYS A CA 1
ATOM 1666 C C . LYS A 1 210 ? -12.810 10.557 15.107 1.00 68.56 210 LYS A C 1
ATOM 1668 O O . LYS A 1 210 ? -12.820 9.367 14.789 1.00 68.56 210 LYS A O 1
ATOM 1673 N N . PRO A 1 211 ? -12.943 10.984 16.371 1.00 57.84 211 PRO A N 1
ATOM 1674 C CA . PRO A 1 211 ? -13.252 10.039 17.416 1.00 57.84 211 PRO A CA 1
ATOM 1675 C C . PRO A 1 211 ? -14.522 9.307 16.995 1.00 57.84 211 PRO A C 1
ATOM 1677 O O . PRO A 1 211 ? -15.398 9.881 16.335 1.00 57.84 211 PRO A O 1
ATOM 1680 N N . VAL A 1 212 ? -14.628 8.051 17.407 1.00 57.12 212 VAL A N 1
ATOM 1681 C CA . VAL A 1 212 ? -15.911 7.371 17.572 1.00 57.12 212 VAL A CA 1
ATOM 1682 C C . VAL A 1 212 ? -16.663 8.122 18.690 1.00 57.12 212 VAL A C 1
ATOM 1684 O O . VAL A 1 212 ? -16.957 7.593 19.750 1.00 57.12 212 VAL A O 1
ATOM 1687 N N . CYS A 1 213 ? -16.917 9.422 18.500 1.00 51.03 213 CYS A N 1
ATOM 1688 C CA . CYS A 1 213 ? -17.696 10.300 19.370 1.00 51.03 213 CYS A CA 1
ATOM 1689 C C . CYS A 1 213 ? -19.186 10.014 19.174 1.00 51.03 213 CYS A C 1
ATOM 1691 O O . CYS A 1 213 ? -20.004 10.916 19.044 1.00 51.03 213 CYS A O 1
ATOM 1693 N N . GLU A 1 214 ? -19.513 8.731 19.129 1.00 53.03 214 GLU A N 1
ATOM 1694 C CA . GLU A 1 214 ? -20.854 8.214 19.340 1.00 53.03 214 GLU A CA 1
ATOM 1695 C C . GLU A 1 214 ? -20.901 7.341 20.605 1.00 53.03 214 GLU A C 1
ATOM 1697 O O . GLU A 1 214 ? -21.966 6.853 20.954 1.00 53.03 214 GLU A O 1
ATOM 1702 N N . GLU A 1 215 ? -19.795 7.183 21.351 1.00 54.19 215 GLU A N 1
ATOM 1703 C CA . GLU A 1 215 ? -19.846 6.611 22.711 1.00 54.19 215 GLU A CA 1
ATOM 1704 C C . GLU A 1 215 ? -20.312 7.631 23.762 1.00 54.19 215 GLU A C 1
ATOM 1706 O O . GLU A 1 215 ? -20.859 7.264 24.798 1.00 54.19 215 GLU A O 1
ATOM 1711 N N . THR A 1 216 ? -20.187 8.924 23.470 1.00 59.41 216 THR A N 1
ATOM 1712 C CA . THR A 1 216 ? -20.943 9.973 24.150 1.00 59.41 216 THR A CA 1
ATOM 1713 C C . THR A 1 216 ? -21.780 10.675 23.099 1.00 59.41 216 THR A C 1
ATOM 1715 O O . THR A 1 216 ? -21.316 11.576 22.403 1.00 59.41 216 THR A O 1
ATOM 1718 N N . LEU A 1 217 ? -23.038 10.242 22.963 1.00 58.00 217 LEU A N 1
ATOM 1719 C CA . LEU A 1 217 ? -24.064 11.088 22.361 1.00 58.00 217 LEU A CA 1
ATOM 1720 C C . LEU A 1 217 ? -23.905 12.478 22.990 1.00 58.00 217 LEU A C 1
ATOM 1722 O O . LEU A 1 217 ? -23.920 12.565 24.222 1.00 58.00 217 LEU A O 1
ATOM 1726 N N . PRO A 1 218 ? -23.705 13.550 22.204 1.00 62.59 218 PRO A N 1
ATOM 1727 C CA . PRO A 1 218 ? -23.730 14.891 22.749 1.00 62.59 218 PRO A CA 1
ATOM 1728 C C . PRO A 1 218 ? -25.157 15.134 23.230 1.00 62.59 218 PRO A C 1
ATOM 1730 O O . PRO A 1 218 ? -26.034 15.546 22.470 1.00 62.59 218 PRO A O 1
ATOM 1733 N N . ILE A 1 219 ? -25.411 14.809 24.496 1.00 66.38 219 ILE A N 1
ATOM 1734 C CA . ILE A 1 219 ? -26.646 15.179 25.154 1.00 66.38 219 ILE A CA 1
ATOM 1735 C C . ILE A 1 219 ? -26.632 16.702 25.134 1.00 66.38 219 ILE A C 1
ATOM 1737 O O . ILE A 1 219 ? -25.660 17.353 25.520 1.00 66.38 219 ILE A O 1
ATOM 1741 N N . LYS A 1 220 ? -27.686 17.291 24.578 1.00 72.56 220 LYS A N 1
ATOM 1742 C CA . LYS A 1 220 ? -27.841 18.739 24.618 1.00 72.56 220 LYS A CA 1
ATOM 1743 C C . LYS A 1 220 ? -27.804 19.159 26.089 1.00 72.56 220 LYS A C 1
ATOM 1745 O O . LYS A 1 220 ? -28.450 18.507 26.907 1.00 72.56 220 LYS A O 1
ATOM 1750 N N . ALA A 1 221 ? -27.091 20.237 26.414 1.00 74.00 221 ALA A N 1
ATOM 1751 C CA . ALA A 1 221 ? -26.932 20.699 27.797 1.00 74.00 221 ALA A CA 1
ATOM 1752 C C . ALA A 1 221 ? -28.278 20.821 28.546 1.00 74.00 221 ALA A C 1
ATOM 1754 O O . ALA A 1 221 ? -28.355 20.508 29.732 1.00 74.00 221 ALA A O 1
ATOM 1755 N N . ASP A 1 222 ? -29.347 21.165 27.822 1.00 77.81 222 ASP A N 1
ATOM 1756 C CA . ASP A 1 222 ? -30.724 21.253 28.323 1.00 77.81 222 ASP A CA 1
ATOM 1757 C C . ASP A 1 222 ? -31.251 19.936 28.928 1.00 77.81 222 ASP A C 1
ATOM 1759 O O . ASP A 1 222 ? -32.054 19.959 29.856 1.00 77.81 222 ASP A O 1
ATOM 1763 N N . PHE A 1 223 ? -30.794 18.781 28.436 1.00 82.12 223 PHE A N 1
ATOM 1764 C CA . PHE A 1 223 ? -31.243 17.462 28.893 1.00 82.12 223 PHE A CA 1
ATOM 1765 C C . PHE A 1 223 ? -30.318 16.834 29.942 1.00 82.12 223 PHE A C 1
ATOM 1767 O O . PHE A 1 223 ? -30.664 15.795 30.498 1.00 82.12 223 PHE A O 1
ATOM 1774 N N . HIS A 1 224 ? -29.169 17.445 30.259 1.00 85.81 224 HIS A N 1
ATOM 1775 C CA . HIS A 1 224 ? -28.233 16.896 31.250 1.00 85.81 224 HIS A CA 1
ATOM 1776 C C . HIS A 1 224 ? -28.886 16.722 32.617 1.00 85.81 224 HIS A C 1
ATOM 1778 O O . HIS A 1 224 ? -28.735 15.674 33.239 1.00 85.81 224 HIS A O 1
ATOM 1784 N N . LYS A 1 225 ? -29.640 17.730 33.071 1.00 88.56 225 LYS A N 1
ATOM 1785 C CA . LYS A 1 225 ? -30.320 17.682 34.366 1.00 88.56 225 LYS A CA 1
ATOM 1786 C C . LYS A 1 225 ? -31.326 16.528 34.419 1.00 88.56 225 LYS A C 1
ATOM 1788 O O . LYS A 1 225 ? -31.246 15.709 35.324 1.00 88.56 225 LYS A O 1
ATOM 1793 N N . CYS A 1 226 ? -32.186 16.412 33.406 1.00 87.75 226 CYS A N 1
ATOM 1794 C CA . CYS A 1 226 ? -33.185 15.345 33.327 1.00 87.75 226 CYS A CA 1
ATOM 1795 C C . CYS A 1 226 ? -32.549 13.951 33.256 1.00 87.75 226 CYS A C 1
ATOM 1797 O O . CYS A 1 226 ? -33.020 13.026 33.907 1.00 87.75 226 CYS A O 1
ATOM 1799 N N . VAL A 1 227 ? -31.469 13.792 32.485 1.00 89.44 227 VAL A N 1
ATOM 1800 C CA . VAL A 1 227 ? -30.763 12.508 32.379 1.00 89.44 227 VAL A CA 1
ATOM 1801 C C . VAL A 1 227 ? -30.071 12.152 33.695 1.00 89.44 227 VAL A C 1
ATOM 1803 O O . VAL A 1 227 ? -30.140 11.002 34.112 1.00 89.44 227 VAL A O 1
ATOM 1806 N N . MET A 1 228 ? -29.446 13.113 34.383 1.00 90.50 228 MET A N 1
ATOM 1807 C CA . MET A 1 228 ? -28.846 12.858 35.697 1.00 90.50 228 MET A CA 1
ATOM 1808 C C . MET A 1 228 ? -29.892 12.496 36.751 1.00 90.50 228 MET A C 1
ATOM 1810 O O . MET A 1 228 ? -29.667 11.563 37.516 1.00 90.50 228 MET A O 1
ATOM 1814 N N . GLU A 1 229 ? -31.027 13.196 36.788 1.00 93.62 229 GLU A N 1
ATOM 1815 C CA . GLU A 1 229 ? -32.133 12.889 37.702 1.00 93.62 229 GLU A CA 1
ATOM 1816 C C . GLU A 1 229 ? -32.679 11.479 37.440 1.00 93.62 229 GLU A C 1
ATOM 1818 O O . GLU A 1 229 ? -32.722 10.667 38.361 1.00 93.62 229 GLU A O 1
ATOM 1823 N N . LEU A 1 230 ? -32.958 11.137 36.177 1.00 94.19 230 LEU A N 1
ATOM 1824 C CA . LEU A 1 230 ? -33.422 9.804 35.786 1.00 94.19 230 LEU A CA 1
ATOM 1825 C C . LEU A 1 230 ? -32.420 8.701 36.152 1.00 94.19 230 LEU A C 1
ATOM 1827 O O . LEU A 1 230 ? -32.808 7.659 36.675 1.00 94.19 230 LEU A O 1
ATOM 1831 N N . LEU A 1 231 ? -31.129 8.909 35.875 1.00 92.75 231 LEU A N 1
ATOM 1832 C CA . LEU A 1 231 ? -30.090 7.936 36.214 1.00 92.75 231 LEU A CA 1
ATOM 1833 C C . LEU A 1 231 ? -29.945 7.779 37.729 1.00 92.75 231 LEU A C 1
ATOM 1835 O O . LEU A 1 231 ? -29.781 6.661 38.210 1.00 92.75 231 LEU A O 1
ATOM 1839 N N . THR A 1 232 ? -30.048 8.874 38.482 1.00 94.88 232 THR A N 1
ATOM 1840 C CA . THR A 1 232 ? -30.010 8.837 39.948 1.00 94.88 232 THR A CA 1
ATOM 1841 C C . THR A 1 232 ? -31.202 8.052 40.490 1.00 94.88 232 THR A C 1
ATOM 1843 O O . THR A 1 232 ? -31.018 7.132 41.285 1.00 94.88 232 THR A O 1
ATOM 1846 N N . GLU A 1 233 ? -32.416 8.336 40.013 1.00 95.75 233 GLU A N 1
ATOM 1847 C CA . GLU A 1 233 ? -33.617 7.586 40.386 1.00 95.75 233 GLU A CA 1
ATOM 1848 C C . GLU A 1 233 ? -33.489 6.100 40.040 1.00 95.75 233 GLU A C 1
ATOM 1850 O O . GLU A 1 233 ? -33.749 5.254 40.898 1.00 95.75 233 GLU A O 1
ATOM 1855 N N . ALA A 1 234 ? -33.012 5.766 38.838 1.00 95.56 234 ALA A N 1
ATOM 1856 C CA . ALA A 1 234 ? -32.806 4.386 38.411 1.00 95.56 234 ALA A CA 1
ATOM 1857 C C . ALA A 1 234 ? -31.823 3.635 39.324 1.00 95.56 234 ALA A C 1
ATOM 1859 O O . ALA A 1 234 ? -32.107 2.506 39.725 1.00 95.56 234 ALA A O 1
ATOM 1860 N N . VAL A 1 235 ? -30.706 4.262 39.709 1.00 96.88 235 VAL A N 1
ATOM 1861 C CA . VAL A 1 235 ? -29.740 3.671 40.648 1.00 96.88 235 VAL A CA 1
ATOM 1862 C C . VAL A 1 235 ? -30.387 3.430 42.014 1.00 96.88 235 VAL A C 1
ATOM 1864 O O . VAL A 1 235 ? -30.302 2.319 42.536 1.00 96.88 235 VAL A O 1
ATOM 1867 N N . THR A 1 236 ? -31.107 4.414 42.564 1.00 96.81 236 THR A N 1
ATOM 1868 C CA . THR A 1 236 ? -31.794 4.231 43.858 1.00 96.81 236 THR A CA 1
ATOM 1869 C C . THR A 1 236 ? -32.899 3.175 43.803 1.00 96.81 236 THR A C 1
ATOM 1871 O O . THR A 1 236 ? -33.155 2.482 44.787 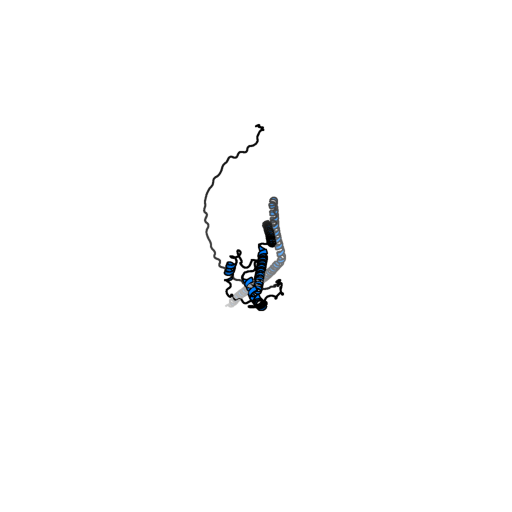1.00 96.81 236 THR A O 1
ATOM 1874 N N . PHE A 1 237 ? -33.572 3.032 42.659 1.00 97.75 237 PHE A N 1
ATOM 1875 C CA . PHE A 1 237 ? -34.586 2.007 42.455 1.00 97.75 237 PHE A CA 1
ATOM 1876 C C . PHE A 1 237 ? -33.967 0.608 42.438 1.00 97.75 237 PHE A C 1
ATOM 1878 O O . PHE A 1 237 ? -34.488 -0.289 43.100 1.00 97.75 237 PHE A O 1
ATOM 1885 N N . ILE A 1 238 ? -32.845 0.430 41.732 1.00 97.06 238 ILE A N 1
ATOM 1886 C CA . ILE A 1 238 ? -32.104 -0.838 41.695 1.00 97.06 238 ILE A CA 1
ATOM 1887 C C . ILE A 1 238 ? -31.664 -1.239 43.106 1.00 97.06 238 ILE A C 1
ATOM 1889 O O . ILE A 1 238 ? -31.907 -2.372 43.512 1.00 97.06 238 ILE A O 1
ATOM 1893 N N . GLU A 1 239 ? -31.104 -0.307 43.878 1.00 96.50 239 GLU A N 1
ATOM 1894 C CA . GLU A 1 239 ? -30.681 -0.560 45.261 1.00 96.50 239 GLU A CA 1
ATOM 1895 C C . GLU A 1 239 ? -31.859 -0.995 46.154 1.00 96.50 239 GLU A C 1
ATOM 1897 O O . GLU A 1 239 ? -31.773 -1.977 46.896 1.00 96.50 239 GLU A O 1
ATOM 1902 N N . LYS A 1 240 ? -33.013 -0.321 46.048 1.00 97.12 240 LYS A N 1
ATOM 1903 C CA . LYS A 1 240 ? -34.236 -0.716 46.773 1.00 97.12 240 LYS A CA 1
ATOM 1904 C C . LYS A 1 240 ? -34.734 -2.100 46.359 1.00 97.12 240 LYS A C 1
ATOM 1906 O O . LYS A 1 240 ? -35.136 -2.887 47.216 1.00 97.12 240 LYS A O 1
ATOM 1911 N N . LEU A 1 241 ? -34.709 -2.404 45.063 1.00 97.44 241 LEU A N 1
ATOM 1912 C CA . LEU A 1 241 ? -35.126 -3.702 44.541 1.00 97.44 241 LEU A CA 1
ATOM 1913 C C . LEU A 1 241 ? -34.215 -4.824 45.050 1.00 97.44 241 LEU A C 1
ATOM 1915 O O . LEU A 1 241 ? -34.710 -5.871 45.464 1.00 97.44 241 LEU A O 1
ATOM 1919 N N . GLU A 1 242 ? -32.903 -4.600 45.065 1.00 96.75 242 GLU A N 1
ATOM 1920 C CA . GLU A 1 242 ? -31.931 -5.557 45.589 1.00 96.75 242 GLU A CA 1
ATOM 1921 C C . GLU A 1 242 ? -32.161 -5.838 47.081 1.00 96.75 242 GLU A C 1
ATOM 1923 O O . GLU A 1 242 ? -32.243 -7.000 47.483 1.00 96.75 242 GLU A O 1
ATOM 1928 N N . ASN A 1 243 ? -32.401 -4.799 47.887 1.00 96.38 243 ASN A N 1
ATOM 1929 C CA . ASN A 1 243 ? -32.748 -4.939 49.305 1.00 96.38 243 ASN A CA 1
ATOM 1930 C C . ASN A 1 243 ? -34.048 -5.736 49.527 1.00 96.38 243 ASN A C 1
ATOM 1932 O O . ASN A 1 243 ? -34.130 -6.587 50.424 1.00 96.38 243 ASN A O 1
ATOM 1936 N N . HIS A 1 244 ? -35.071 -5.508 48.698 1.00 96.69 244 HIS A N 1
ATOM 1937 C CA . HIS A 1 244 ? -36.313 -6.284 48.752 1.00 96.69 244 HIS A CA 1
ATOM 1938 C C . HIS A 1 244 ? -36.085 -7.749 48.368 1.00 96.69 244 HIS A C 1
ATOM 1940 O O . HIS A 1 244 ? -36.557 -8.646 49.068 1.00 96.69 244 HIS A O 1
ATOM 1946 N N . LEU A 1 245 ? -35.322 -8.015 47.304 1.00 96.31 245 LEU A N 1
ATOM 1947 C CA . LEU A 1 245 ? -34.966 -9.377 46.901 1.00 96.31 245 LEU A CA 1
ATOM 1948 C C . LEU A 1 245 ? -34.176 -10.100 47.991 1.00 96.31 245 LEU A C 1
ATOM 1950 O O . LEU A 1 245 ? -34.416 -11.283 48.238 1.00 96.31 245 LEU A O 1
ATOM 1954 N N . GLN A 1 246 ? -33.269 -9.399 48.669 1.00 94.25 246 GLN A N 1
ATOM 1955 C CA . GLN A 1 246 ? -32.518 -9.963 49.780 1.00 94.25 246 GLN A CA 1
ATOM 1956 C C . GLN A 1 246 ? -33.441 -10.319 50.950 1.00 94.25 246 GLN A C 1
ATOM 1958 O O . GLN A 1 246 ? -33.353 -11.428 51.471 1.00 94.25 246 GLN A O 1
ATOM 1963 N N . THR A 1 247 ? -34.389 -9.447 51.302 1.00 93.25 247 THR A N 1
ATOM 1964 C CA . THR A 1 247 ? -35.415 -9.750 52.315 1.00 93.25 247 THR A CA 1
ATOM 1965 C C . THR A 1 247 ? -36.227 -10.991 51.935 1.00 93.25 247 THR A C 1
ATOM 1967 O O . THR A 1 247 ? -36.372 -11.902 52.747 1.00 93.25 247 THR A O 1
ATOM 1970 N N . VAL A 1 248 ? -36.689 -11.087 50.682 1.00 95.50 248 VAL A N 1
ATOM 1971 C CA . VAL A 1 248 ? -37.443 -12.252 50.184 1.00 95.50 248 VAL A CA 1
ATOM 1972 C C . VAL A 1 248 ? -36.618 -13.539 50.268 1.00 95.50 248 VAL A C 1
ATOM 1974 O O . VAL A 1 248 ? -37.154 -14.576 50.653 1.00 95.50 248 VAL A O 1
ATOM 1977 N N . LYS A 1 249 ? -35.309 -13.488 49.988 1.00 92.12 249 LYS A N 1
ATOM 1978 C CA . LYS A 1 249 ? -34.401 -14.639 50.150 1.00 92.12 249 LYS A CA 1
ATOM 1979 C C . LYS A 1 249 ? -34.226 -15.080 51.607 1.00 92.12 249 LYS A C 1
ATOM 1981 O O . LYS A 1 249 ? -33.940 -16.254 51.836 1.00 92.12 249 LYS A O 1
ATOM 1986 N N . MET A 1 250 ? -34.396 -14.183 52.579 1.00 91.62 250 MET A N 1
ATOM 1987 C CA . MET A 1 250 ? -34.300 -14.522 54.005 1.00 91.62 250 MET A CA 1
ATOM 1988 C C . MET A 1 250 ? -35.567 -15.201 54.545 1.00 91.62 250 MET A C 1
ATOM 1990 O O . MET A 1 250 ? -35.473 -15.978 55.493 1.00 91.62 250 MET A O 1
ATOM 1994 N N . ILE A 1 251 ? -36.741 -14.983 53.934 1.00 90.00 251 ILE A N 1
ATOM 1995 C CA . ILE A 1 251 ? -38.023 -15.545 54.407 1.00 90.00 251 ILE A CA 1
ATOM 1996 C C . ILE A 1 251 ? -37.996 -17.087 54.499 1.00 90.00 251 ILE A C 1
ATOM 1998 O O . ILE A 1 251 ? -38.359 -17.611 55.553 1.00 90.00 251 ILE A O 1
ATOM 2002 N N . PRO A 1 252 ? -37.516 -17.852 53.494 1.00 91.19 252 PRO A N 1
ATOM 2003 C CA . PRO A 1 252 ? -37.431 -19.313 53.593 1.00 91.19 252 PRO A CA 1
ATOM 2004 C C . PRO A 1 252 ? -36.479 -19.827 54.680 1.00 91.19 252 PRO A C 1
ATOM 2006 O O . PRO A 1 252 ? -36.559 -20.999 55.043 1.00 91.19 252 PRO A O 1
ATOM 2009 N N . GLN A 1 253 ? -35.579 -18.986 55.203 1.00 89.06 253 GLN A N 1
ATOM 2010 C CA . GLN A 1 253 ? -34.690 -19.362 56.304 1.00 89.06 253 GLN A CA 1
ATOM 2011 C C . GLN A 1 253 ? -35.378 -19.225 57.672 1.00 89.06 253 GLN A C 1
ATOM 2013 O O . GLN A 1 253 ? -34.978 -19.898 58.621 1.00 89.06 253 GLN A O 1
ATOM 2018 N N . VAL A 1 254 ? -36.454 -18.435 57.786 1.00 91.88 254 VAL A N 1
ATOM 2019 C CA . VAL A 1 254 ? -37.189 -18.224 59.048 1.00 91.88 254 VAL A CA 1
ATOM 2020 C C . VAL A 1 254 ? -37.654 -19.538 59.695 1.00 91.88 254 VAL A C 1
ATOM 2022 O O . VAL A 1 254 ? -37.366 -19.725 60.876 1.00 91.88 254 VAL A O 1
ATOM 2025 N N . PRO A 1 255 ? -38.256 -20.509 58.974 1.00 92.31 255 PRO A N 1
ATOM 2026 C CA . PRO A 1 255 ? -38.631 -21.793 59.567 1.00 92.31 255 PRO A CA 1
ATOM 2027 C C . PRO A 1 255 ? -37.440 -22.586 60.113 1.00 92.31 255 PRO A C 1
ATOM 2029 O O . PRO A 1 255 ? -37.583 -23.313 61.090 1.00 92.31 255 PRO A O 1
ATOM 2032 N N . THR A 1 256 ? -36.257 -22.467 59.498 1.00 91.38 256 THR A N 1
ATOM 2033 C CA . THR A 1 256 ? -35.050 -23.142 60.002 1.00 91.38 256 THR A CA 1
ATOM 2034 C C . THR A 1 256 ? -34.548 -22.504 61.295 1.00 91.38 256 THR A C 1
ATOM 2036 O O . THR A 1 256 ? -34.213 -23.227 62.231 1.00 91.38 256 THR A O 1
ATOM 2039 N N . PHE A 1 257 ? -34.588 -21.170 61.396 1.00 91.25 257 PHE A N 1
ATOM 2040 C CA . PHE A 1 257 ? -34.291 -20.461 62.642 1.00 91.25 257 PHE A CA 1
ATOM 2041 C C . PHE A 1 257 ? -35.299 -20.804 63.744 1.00 91.25 257 PHE A C 1
ATOM 2043 O O . PHE A 1 257 ? -34.885 -21.068 64.869 1.00 91.25 257 PHE A O 1
ATOM 2050 N N . MET A 1 258 ? -36.595 -20.872 63.417 1.00 94.19 258 MET A N 1
ATOM 2051 C CA . MET A 1 258 ? -37.637 -21.281 64.366 1.00 94.19 258 MET A CA 1
ATOM 2052 C C . MET A 1 258 ? -37.416 -22.703 64.885 1.00 94.19 258 MET A C 1
ATOM 2054 O O . MET A 1 258 ? -37.386 -22.893 66.090 1.00 94.19 258 MET A O 1
ATOM 2058 N N . LYS A 1 259 ? -37.137 -23.681 64.011 1.00 94.81 259 LYS A N 1
ATOM 2059 C CA . LYS A 1 259 ? -36.831 -25.057 64.446 1.00 94.81 259 LYS A CA 1
ATOM 2060 C C . LYS A 1 259 ? -35.635 -25.123 65.394 1.00 94.81 259 LYS A C 1
ATOM 2062 O O . LYS A 1 259 ? -35.663 -25.870 66.365 1.00 94.81 259 LYS A O 1
ATOM 2067 N N . ASN A 1 260 ? -34.581 -24.352 65.122 1.00 94.88 260 ASN A N 1
ATOM 2068 C CA . ASN A 1 260 ? -33.416 -24.297 66.006 1.00 94.88 260 ASN A CA 1
ATOM 2069 C C . ASN A 1 260 ? -33.771 -23.698 67.376 1.00 94.88 260 ASN A C 1
ATOM 2071 O O . ASN A 1 260 ? -33.257 -24.163 68.392 1.00 94.88 260 ASN A O 1
ATOM 2075 N N . LEU A 1 261 ? -34.654 -22.695 67.406 1.00 96.62 261 LEU A N 1
ATOM 2076 C CA . LEU A 1 261 ? -35.183 -22.134 68.649 1.00 96.62 261 LEU A CA 1
ATOM 2077 C C . LEU A 1 261 ? -36.072 -23.134 69.396 1.00 96.62 261 LEU A C 1
ATOM 2079 O O . LEU A 1 261 ? -35.901 -23.267 70.600 1.00 96.62 261 LEU A O 1
ATOM 2083 N N . ASP A 1 262 ? -36.934 -23.886 68.711 1.00 96.50 262 ASP A N 1
ATOM 2084 C CA . ASP A 1 262 ? -37.771 -24.925 69.331 1.00 96.50 262 ASP A CA 1
ATOM 2085 C C . ASP A 1 262 ? -36.912 -26.033 69.966 1.00 96.50 262 ASP A C 1
ATOM 2087 O O . ASP A 1 262 ? -37.171 -26.493 71.079 1.00 96.50 262 ASP A O 1
ATOM 2091 N N . VAL A 1 263 ? -35.827 -26.437 69.295 1.00 96.88 263 VAL A N 1
ATOM 2092 C CA . VAL A 1 263 ? -34.852 -27.397 69.844 1.00 96.88 263 VAL A CA 1
ATOM 2093 C C . VAL A 1 263 ? -34.132 -26.825 71.068 1.00 96.88 263 VAL A C 1
ATOM 2095 O O . VAL A 1 263 ? -33.905 -27.535 72.046 1.00 96.88 263 VAL A O 1
ATOM 2098 N N . ALA A 1 264 ? -33.764 -25.542 71.043 1.00 96.62 264 ALA A N 1
ATOM 2099 C CA . ALA A 1 264 ? -33.163 -24.893 72.203 1.00 96.62 264 ALA A CA 1
ATOM 2100 C C . ALA A 1 264 ? -34.157 -24.796 73.371 1.00 96.62 264 ALA A C 1
ATOM 2102 O O . ALA A 1 264 ? -33.781 -25.088 74.504 1.00 96.62 264 ALA A O 1
ATOM 2103 N N . LEU A 1 265 ? -35.416 -24.454 73.086 1.00 97.69 265 LEU A N 1
ATOM 2104 C CA . LEU A 1 265 ? -36.487 -24.338 74.069 1.00 97.69 265 LEU A CA 1
ATOM 2105 C C . LEU A 1 265 ? -36.765 -25.682 74.749 1.00 97.69 265 LEU A C 1
ATOM 2107 O O . LEU A 1 265 ? -36.691 -25.774 75.970 1.00 97.69 265 LEU A O 1
ATOM 2111 N N . THR A 1 266 ? -36.973 -26.743 73.971 1.00 97.25 266 THR A N 1
ATOM 2112 C CA . THR A 1 266 ? -37.186 -28.099 74.510 1.00 97.25 266 THR A CA 1
ATOM 2113 C C . THR A 1 266 ? -36.003 -28.575 75.351 1.00 97.25 266 THR A C 1
ATOM 2115 O O . THR A 1 266 ? -36.189 -29.153 76.419 1.00 97.25 266 THR A O 1
ATOM 2118 N N . LYS A 1 267 ? -34.764 -28.276 74.937 1.00 97.50 267 LYS A N 1
ATOM 2119 C CA . LYS A 1 267 ? -33.579 -28.563 75.756 1.00 97.50 267 LYS A CA 1
ATOM 2120 C C . LYS A 1 267 ? -33.602 -27.800 77.083 1.00 97.50 267 LYS A C 1
ATOM 2122 O O . LYS A 1 267 ? -33.238 -28.369 78.108 1.00 97.50 267 LYS A O 1
ATOM 2127 N N . THR A 1 268 ? -34.001 -26.529 77.075 1.00 97.44 268 THR A N 1
ATOM 2128 C CA . THR A 1 268 ? -34.115 -25.747 78.314 1.00 97.44 268 THR A CA 1
ATOM 2129 C C . THR A 1 268 ? -35.244 -26.236 79.213 1.00 97.44 268 THR A C 1
ATOM 2131 O O . THR A 1 268 ? -35.046 -26.273 80.419 1.00 97.44 268 THR A O 1
ATOM 2134 N N . GLU A 1 269 ? -36.376 -26.672 78.657 1.00 97.19 269 GLU A N 1
ATOM 2135 C CA . GLU A 1 269 ? -37.482 -27.257 79.426 1.00 97.19 269 GLU A CA 1
ATOM 2136 C C . GLU A 1 269 ? -37.034 -28.520 80.169 1.00 97.19 269 GLU A C 1
ATOM 2138 O O . GLU A 1 269 ? -37.253 -28.620 81.371 1.00 97.19 269 GLU A O 1
ATOM 2143 N N . VAL A 1 270 ? -36.313 -29.425 79.496 1.00 97.19 270 VAL A N 1
ATOM 2144 C CA . VAL A 1 270 ? -35.734 -30.621 80.138 1.00 97.19 270 VAL A CA 1
ATOM 2145 C C . VAL A 1 270 ? -34.762 -30.242 81.259 1.00 97.19 270 VAL A C 1
ATOM 2147 O O . VAL A 1 270 ? -34.810 -30.800 82.350 1.00 97.19 270 VAL A O 1
ATOM 2150 N N . MET A 1 271 ? -33.896 -29.248 81.033 1.00 97.56 271 MET A N 1
ATOM 2151 C CA . MET A 1 271 ? -32.993 -28.779 82.090 1.00 97.56 271 MET A CA 1
ATOM 2152 C C . MET A 1 271 ? -33.745 -28.188 83.291 1.00 97.56 271 MET A C 1
ATOM 2154 O O . MET A 1 271 ? -33.269 -28.308 84.416 1.00 97.56 271 MET A O 1
ATOM 2158 N N . VAL A 1 272 ? -34.895 -27.543 83.076 1.00 97.75 272 VAL A N 1
ATOM 2159 C CA . VAL A 1 272 ? -35.741 -27.030 84.164 1.00 97.75 272 VAL A CA 1
ATOM 2160 C C . VAL A 1 272 ? -36.371 -28.180 84.945 1.00 97.75 272 VAL A C 1
ATOM 2162 O O . VAL A 1 272 ? -36.303 -28.157 86.170 1.00 97.75 272 VAL A O 1
ATOM 2165 N N . THR A 1 273 ? -36.893 -29.213 84.276 1.00 96.81 273 THR A N 1
ATOM 2166 C CA . THR A 1 273 ? -37.458 -30.382 84.973 1.00 96.81 273 THR A CA 1
ATOM 2167 C C . THR A 1 273 ? -36.402 -31.140 85.779 1.00 96.81 273 THR A C 1
ATOM 2169 O O . THR A 1 273 ? -36.666 -31.537 86.910 1.00 96.81 273 THR A O 1
ATOM 2172 N N . ASP A 1 274 ? -35.179 -31.275 85.254 1.00 97.00 274 ASP A N 1
ATOM 2173 C CA . ASP A 1 274 ? -34.062 -31.894 85.984 1.00 97.00 274 ASP A CA 1
ATOM 2174 C C . ASP A 1 274 ? -33.684 -31.075 87.236 1.00 97.00 274 ASP A C 1
ATOM 2176 O O . ASP A 1 274 ? -33.354 -31.631 88.287 1.00 97.00 274 ASP A O 1
ATOM 2180 N N . LEU A 1 275 ? -33.739 -29.738 87.145 1.00 97.25 275 LEU A N 1
ATOM 2181 C CA . LEU A 1 275 ? -33.502 -28.843 88.283 1.00 97.25 275 LEU A CA 1
ATOM 2182 C C . LEU A 1 275 ? -34.609 -28.941 89.339 1.00 97.25 275 LEU A C 1
ATOM 2184 O O . LEU A 1 275 ? -34.309 -28.902 90.536 1.00 97.25 275 LEU A O 1
ATOM 2188 N N . GLU A 1 276 ? -35.868 -29.063 88.920 1.00 96.50 276 GLU A N 1
ATOM 2189 C CA . GLU A 1 276 ? -37.005 -29.292 89.816 1.00 96.50 276 GLU A CA 1
ATOM 2190 C C . GLU A 1 276 ? -36.847 -30.624 90.559 1.00 96.50 276 GLU A C 1
ATOM 2192 O O . GLU A 1 276 ? -36.881 -30.635 91.792 1.00 96.50 276 GLU A O 1
ATOM 2197 N N . GLU A 1 277 ? -36.549 -31.719 89.848 1.00 96.81 277 GLU A N 1
ATOM 2198 C CA . GLU A 1 277 ? -36.317 -33.030 90.465 1.00 96.81 277 GLU A CA 1
ATOM 2199 C C . GLU A 1 277 ? -35.143 -32.988 91.455 1.00 96.81 277 GLU A C 1
ATOM 2201 O O . GLU A 1 277 ? -35.257 -33.470 92.586 1.00 96.81 277 GLU A O 1
ATOM 2206 N N . LEU A 1 278 ? -34.018 -32.373 91.074 1.00 97.12 278 LEU A N 1
ATOM 2207 C CA . LEU A 1 278 ? -32.860 -32.225 91.958 1.00 97.12 278 LEU A CA 1
ATOM 2208 C C . LEU A 1 278 ? -33.221 -31.437 93.226 1.00 97.12 278 LEU A C 1
ATOM 2210 O O . LEU A 1 278 ? -32.779 -31.781 94.325 1.00 97.12 278 LEU A O 1
ATOM 2214 N N . THR A 1 279 ? -34.048 -30.401 93.093 1.00 96.62 279 THR A N 1
ATOM 2215 C CA . THR A 1 279 ? -34.523 -29.599 94.226 1.00 96.62 279 THR A CA 1
ATOM 2216 C C . THR A 1 279 ? -35.413 -30.428 95.152 1.00 96.62 279 THR A C 1
ATOM 2218 O O . THR A 1 279 ? -35.216 -30.406 96.369 1.00 96.62 279 THR A O 1
ATOM 2221 N N . GLU A 1 280 ? -36.336 -31.223 94.606 1.00 95.88 280 GLU A N 1
ATOM 2222 C CA . GLU A 1 280 ? -37.162 -32.148 95.389 1.00 95.88 280 GLU A CA 1
ATOM 2223 C C . GLU A 1 280 ? -36.328 -33.222 96.096 1.00 95.88 280 GLU A C 1
ATOM 2225 O O . GLU A 1 280 ? -36.590 -33.548 97.257 1.00 95.88 280 GLU A O 1
ATOM 2230 N N . GLN A 1 281 ? -35.308 -33.770 95.426 1.00 96.44 281 GLN A N 1
ATOM 2231 C CA . GLN A 1 281 ? -34.370 -34.711 96.035 1.00 96.44 281 GLN A CA 1
ATOM 2232 C C . GLN A 1 281 ? -33.639 -34.059 97.216 1.00 96.44 281 GLN A C 1
ATOM 2234 O O . GLN A 1 281 ? -33.593 -34.649 98.294 1.00 96.44 281 GLN A O 1
ATOM 2239 N N . ILE A 1 282 ? -33.121 -32.835 97.060 1.00 96.19 282 ILE A N 1
ATOM 2240 C CA . ILE A 1 282 ? -32.458 -32.088 98.143 1.00 96.19 282 ILE A CA 1
ATOM 2241 C C . ILE A 1 282 ? -33.407 -31.862 99.328 1.00 96.19 282 ILE A C 1
ATOM 2243 O O . ILE A 1 282 ? -32.993 -32.021 100.478 1.00 96.19 282 ILE A O 1
ATOM 2247 N N . LEU A 1 283 ? -34.668 -31.501 99.074 1.00 95.56 283 LEU A N 1
ATOM 2248 C CA . LEU A 1 283 ? -35.663 -31.305 100.132 1.00 95.56 283 LEU A CA 1
ATOM 2249 C C . LEU A 1 283 ? -35.957 -32.608 100.884 1.00 95.56 283 LEU A C 1
ATOM 2251 O O . LEU A 1 283 ? -35.931 -32.611 102.114 1.00 95.56 283 LEU A O 1
ATOM 2255 N N . ARG A 1 284 ? -36.145 -33.725 100.169 1.00 94.25 284 ARG A N 1
ATOM 2256 C CA . ARG A 1 284 ? -36.307 -35.056 100.780 1.00 94.25 284 ARG A CA 1
ATOM 2257 C C . ARG A 1 284 ? -35.095 -35.450 101.622 1.00 94.25 284 ARG A C 1
ATOM 2259 O O . ARG A 1 284 ? -35.260 -35.886 102.756 1.00 94.25 284 ARG A O 1
ATOM 2266 N N . TRP A 1 285 ? -33.882 -35.251 101.101 1.00 94.88 285 TRP A N 1
ATOM 2267 C CA . TRP A 1 285 ? -32.639 -35.501 101.838 1.00 94.88 285 TRP A CA 1
ATOM 2268 C C . TRP A 1 285 ? -32.547 -34.675 103.127 1.00 94.88 285 TRP A C 1
ATOM 2270 O O . TRP A 1 285 ? -32.129 -35.203 104.157 1.00 94.88 285 TRP A O 1
ATOM 2280 N N . ARG A 1 286 ? -32.957 -33.399 103.101 1.00 92.62 286 ARG A N 1
ATOM 2281 C CA . ARG A 1 286 ? -32.988 -32.553 104.305 1.00 92.62 286 ARG A CA 1
ATOM 2282 C C . ARG A 1 286 ? -33.992 -33.038 105.346 1.00 92.62 286 ARG A C 1
ATOM 2284 O O . ARG A 1 286 ? -33.678 -32.957 106.531 1.00 92.62 286 ARG A O 1
ATOM 2291 N N . GLU A 1 287 ? -35.158 -33.527 104.932 1.00 91.75 287 GLU A N 1
ATOM 2292 C CA . GLU A 1 287 ? -36.155 -34.051 105.873 1.00 91.75 287 GLU A CA 1
ATOM 2293 C C . GLU A 1 287 ? -35.660 -35.339 106.541 1.00 91.75 287 GLU A C 1
ATOM 2295 O O . GLU A 1 287 ? -35.643 -35.409 107.764 1.00 91.75 287 GLU A O 1
ATOM 2300 N N . VAL A 1 288 ? -35.110 -36.287 105.769 1.00 91.62 288 VAL A N 1
ATOM 2301 C CA . VAL A 1 288 ? -34.486 -37.511 106.317 1.00 91.62 288 VAL A CA 1
ATOM 2302 C C . VAL A 1 288 ? -33.358 -37.170 107.293 1.00 91.62 288 VAL A C 1
ATOM 2304 O O . VAL A 1 288 ? -33.231 -37.785 108.350 1.00 91.62 288 VAL A O 1
ATOM 2307 N N . GLN A 1 289 ? -32.532 -36.169 106.969 1.00 87.19 289 GLN A N 1
ATOM 2308 C CA . GLN A 1 289 ? -31.480 -35.708 107.872 1.00 87.19 289 GLN A CA 1
ATOM 2309 C C . GLN A 1 289 ? -32.070 -35.157 109.180 1.00 87.19 289 GLN A C 1
ATOM 2311 O O . GLN A 1 289 ? -31.548 -35.446 110.254 1.00 87.19 289 GLN A O 1
ATOM 2316 N N . LYS A 1 290 ? -33.152 -34.378 109.106 1.00 88.12 290 LYS A N 1
ATOM 2317 C CA . LYS A 1 290 ? -33.835 -33.811 110.272 1.00 88.12 290 LYS A CA 1
ATOM 2318 C C . LYS A 1 290 ? -34.471 -34.895 111.147 1.00 88.12 290 LYS A C 1
ATOM 2320 O O . LYS A 1 290 ? -34.284 -34.843 112.358 1.00 88.12 290 LYS A O 1
ATOM 2325 N N . GLU A 1 291 ? -35.138 -35.881 110.548 1.00 84.94 291 GLU A N 1
ATOM 2326 C CA . GLU A 1 291 ? -35.693 -37.052 111.241 1.00 84.94 291 GLU A CA 1
ATOM 2327 C C . GLU A 1 291 ? -34.593 -37.851 111.949 1.00 84.94 291 GLU A C 1
ATOM 2329 O O . GLU A 1 291 ? -34.689 -38.082 113.148 1.00 84.94 291 GLU A O 1
ATOM 2334 N N . ALA A 1 292 ? -33.483 -38.163 111.270 1.00 79.94 292 ALA A N 1
ATOM 2335 C CA . ALA A 1 292 ? -32.357 -38.875 111.879 1.00 79.94 292 ALA A CA 1
ATOM 2336 C C . ALA A 1 292 ? -31.710 -38.101 113.047 1.00 79.94 292 ALA A C 1
ATOM 2338 O O . ALA A 1 292 ? -31.297 -38.702 114.041 1.00 79.94 292 ALA A O 1
ATOM 2339 N N . TYR A 1 293 ? -31.628 -36.765 112.963 1.00 74.62 293 TYR A N 1
ATOM 2340 C CA . TYR A 1 293 ? -31.183 -35.942 114.092 1.00 74.62 293 TYR A CA 1
ATOM 2341 C C . TYR A 1 293 ? -32.189 -35.969 115.245 1.00 74.62 293 TYR A C 1
ATOM 2343 O O . TYR A 1 293 ? -31.772 -36.142 116.390 1.00 74.62 293 TYR A O 1
ATOM 2351 N N . SER A 1 294 ? -33.487 -35.836 114.964 1.00 76.31 294 SER A N 1
ATOM 2352 C CA . SER A 1 294 ? -34.546 -35.945 115.972 1.00 76.31 294 SER A CA 1
ATOM 2353 C C . SER A 1 294 ? -34.547 -37.315 116.656 1.00 76.31 294 SER A C 1
ATOM 2355 O O . SER A 1 294 ? -34.561 -37.362 117.883 1.00 76.31 294 SER A O 1
ATOM 2357 N N . ASP A 1 295 ? -34.403 -38.407 115.905 1.00 68.06 295 ASP A N 1
ATOM 2358 C CA . ASP A 1 295 ? -34.298 -39.767 116.438 1.00 68.06 295 ASP A CA 1
ATOM 2359 C C . ASP A 1 295 ? -33.014 -39.963 117.249 1.00 68.06 295 ASP A C 1
ATOM 2361 O O . ASP A 1 295 ? -33.036 -40.625 118.285 1.00 68.06 295 ASP A O 1
ATOM 2365 N N . SER A 1 296 ? -31.886 -39.363 116.852 1.00 64.81 296 SER A N 1
ATOM 2366 C CA . SER A 1 296 ? -30.663 -39.404 117.669 1.00 64.81 296 SER A CA 1
ATOM 2367 C C . SER A 1 296 ? -30.823 -38.649 118.998 1.00 64.81 296 SER A C 1
ATOM 2369 O O . SER A 1 296 ? -30.317 -39.101 120.021 1.00 64.81 296 SER A O 1
ATOM 2371 N N . VAL A 1 297 ? -31.573 -37.540 119.013 1.00 60.56 297 VAL A N 1
ATOM 2372 C CA . VAL A 1 297 ? -31.892 -36.771 120.228 1.00 60.56 297 VAL A CA 1
ATOM 2373 C C . VAL A 1 297 ? -32.883 -37.530 121.115 1.00 60.56 297 VAL A C 1
ATOM 2375 O O . VAL A 1 297 ? -32.709 -37.548 122.331 1.00 60.56 297 VAL A O 1
ATOM 2378 N N . CYS A 1 298 ? -33.873 -38.213 120.534 1.00 54.44 298 CYS A N 1
ATOM 2379 C CA . CYS A 1 298 ? -34.805 -39.072 121.266 1.00 54.44 298 CYS A CA 1
ATOM 2380 C C . CYS A 1 298 ? -34.121 -40.322 121.841 1.00 54.44 298 CYS A C 1
ATOM 2382 O O . CYS A 1 298 ? -34.370 -40.654 122.993 1.00 54.44 298 CYS A O 1
ATOM 2384 N N . ASN A 1 299 ? -33.195 -40.951 121.113 1.00 54.09 299 ASN A N 1
ATOM 2385 C CA . ASN A 1 299 ? -32.406 -42.077 121.628 1.00 54.09 299 ASN A CA 1
ATOM 2386 C C . ASN A 1 299 ? -31.410 -41.650 122.729 1.00 54.09 299 ASN A C 1
ATOM 2388 O O . ASN A 1 299 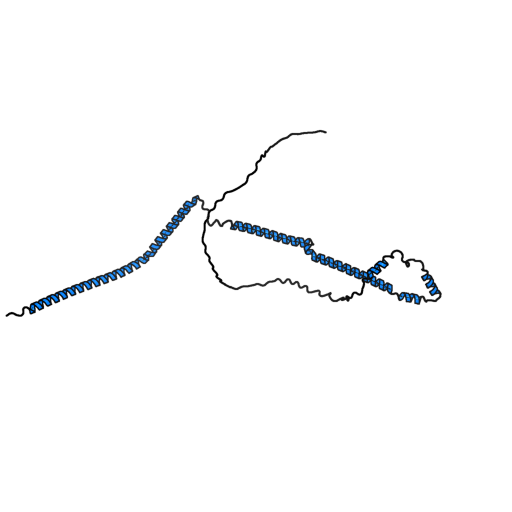? -31.148 -42.421 123.650 1.00 54.09 299 ASN A O 1
ATOM 2392 N N . ILE A 1 300 ? -30.883 -40.417 122.693 1.00 54.22 300 ILE A N 1
ATOM 2393 C CA . ILE A 1 300 ? -30.103 -39.848 123.809 1.00 54.22 300 ILE A CA 1
ATOM 2394 C C . ILE A 1 300 ? -31.009 -39.576 125.024 1.00 54.22 300 ILE A C 1
ATOM 2396 O O . ILE A 1 300 ? -30.601 -39.837 126.151 1.00 54.22 300 ILE A O 1
ATOM 2400 N N . ALA A 1 301 ? -32.248 -39.121 124.811 1.00 49.62 301 ALA A N 1
ATOM 2401 C CA . ALA A 1 301 ? -33.218 -38.905 125.887 1.00 49.62 301 ALA A CA 1
ATOM 2402 C C . ALA A 1 301 ? -33.791 -40.214 126.479 1.00 49.62 301 ALA A C 1
ATOM 2404 O O . ALA A 1 301 ? -34.126 -40.242 127.660 1.00 49.62 301 ALA A O 1
ATOM 2405 N N . GLU A 1 302 ? -33.872 -41.306 125.709 1.00 46.50 302 GLU A N 1
ATOM 2406 C CA . GLU A 1 302 ? -34.276 -42.631 126.214 1.00 46.50 302 GLU A CA 1
ATOM 2407 C C . GLU A 1 302 ? -33.160 -43.342 126.996 1.00 46.50 302 GLU A C 1
ATOM 2409 O O . GLU A 1 302 ? -33.453 -44.071 127.943 1.00 46.50 302 GLU A O 1
ATOM 2414 N N . LEU A 1 303 ? -31.882 -43.087 126.685 1.00 51.31 303 LEU A N 1
ATOM 2415 C CA . LEU A 1 303 ? -30.766 -43.566 127.513 1.00 51.31 303 LEU A CA 1
ATOM 2416 C C . LEU A 1 303 ? -30.604 -42.778 128.828 1.00 51.31 303 LEU A C 1
ATOM 2418 O O . LEU A 1 303 ? -30.026 -43.315 129.770 1.00 51.31 303 LEU A O 1
ATOM 2422 N N . ASP A 1 304 ? -31.145 -41.557 128.926 1.00 50.09 304 ASP A N 1
ATOM 2423 C CA . ASP A 1 304 ? -31.037 -40.697 130.121 1.00 50.09 304 ASP A CA 1
ATOM 2424 C C . ASP A 1 304 ? -32.270 -40.759 131.055 1.00 50.09 304 ASP A C 1
ATOM 2426 O O . ASP A 1 304 ? -32.291 -40.141 132.116 1.00 50.09 304 ASP A O 1
ATOM 2430 N N . LEU A 1 305 ? -33.303 -41.546 130.711 1.00 52.09 305 LEU A N 1
ATOM 2431 C CA . LEU A 1 305 ? -34.506 -41.751 131.547 1.00 52.09 305 LEU A CA 1
ATOM 2432 C C . LEU A 1 305 ? -34.648 -43.183 132.101 1.00 52.09 305 LEU A C 1
ATOM 2434 O O . LEU A 1 305 ? -35.683 -43.546 132.660 1.00 52.09 305 LEU A O 1
ATOM 2438 N N . GLY A 1 306 ? -33.582 -43.982 132.003 1.00 47.12 306 GLY A N 1
ATOM 2439 C CA . GLY A 1 306 ? -33.508 -45.373 132.453 1.00 47.12 306 GLY A CA 1
ATOM 2440 C C . GLY A 1 306 ? -32.706 -45.637 133.734 1.00 47.12 306 GLY A C 1
ATOM 2441 O O . GLY A 1 306 ? -32.248 -46.762 133.897 1.00 47.12 306 GLY A O 1
ATOM 2442 N N . LEU A 1 307 ? -32.520 -44.666 134.638 1.00 44.16 307 LEU A N 1
ATOM 2443 C CA . LEU A 1 307 ? -32.049 -44.916 136.014 1.00 44.16 307 LEU A CA 1
ATOM 2444 C C . LEU A 1 307 ? -32.819 -44.040 137.020 1.00 44.16 307 LEU A C 1
ATOM 2446 O O . LEU A 1 307 ? -32.447 -42.910 137.324 1.00 44.16 307 LEU A O 1
ATOM 2450 N N . SER A 1 308 ? -33.919 -44.596 137.537 1.00 43.09 308 SER A N 1
ATOM 2451 C CA . SER A 1 308 ? -34.449 -44.250 138.859 1.00 43.09 308 SER A CA 1
ATOM 2452 C C . SER A 1 308 ? -33.664 -45.027 139.921 1.00 43.09 308 SER A C 1
ATOM 2454 O O . SER A 1 308 ? -33.263 -46.161 139.654 1.00 43.09 308 SER A O 1
ATOM 2456 N N . THR A 1 309 ? -33.567 -44.435 141.117 1.00 38.38 309 THR A N 1
ATOM 2457 C CA . THR A 1 309 ? -33.096 -44.987 142.410 1.00 38.38 309 THR A CA 1
ATOM 2458 C C . THR A 1 309 ? -31.601 -45.177 142.633 1.00 38.38 309 THR A C 1
ATOM 2460 O O . THR A 1 309 ? -30.924 -45.801 141.793 1.00 38.38 309 THR A O 1
#

Radius of gyration: 71.5 Å; chains: 1; bounding box: 110×114×228 Å

Sequence (309 aa):
MQSDGLRTPGGGWGRSSLSPHHPSPFHTRGAGSRHGSSGSGTRSARRHTHRGRRPAARPSGSLRMAELSWRDSALTVPDSPGSWEDLTEWESWFDETVGNSPWGSDEPTEIETLLEKCVAEGFVSQETLDSACEEFECFVRFAEREKMANVRAEINEKKLETELLQLEMETADIVHPYYLSKKYQLLQDVNRHLEAVLKGKKRLRQRLIKPVCEETLPIKADFHKCVMELLTEAVTFIEKLENHLQTVKMIPQVPTFMKNLDVALTKTEVMVTDLEELTEQILRWREVQKEAYSDSVCNIAELDLGLST

pLDDT: mean 70.29, std 25.25, range [30.03, 98.69]

Foldseek 3Di:
DDDDDDDDDDDDDDDDDDDDDDDDDDDDDDDDDDDDDDDDDDDDDDDDDDDDDDDDDDPPPPPDPDDDPPDPDDDPPDDDDDDPPCVVVVVVVVVVPPDDDPPPDPDCPPVNVVVVVCCVVPVDPPVRVVVVVVVCCVVVVVVVVVVVVVVVVVVVVVVVVVVVVVVCVVCCCPPPPVNVVVVVVVVVVVVVVVVVVVVVVVVVCVVVVPDPCVVDDPDPPVCPVVVVVVVVVVVVVVVVVVVVVVVVVCVVCVVVVVVVVVVVVVVVVVVVVVVVVVVVVVVVVVVVVVVVVVVVVVVVVVVVPPDDD

InterPro domains:
  IPR026242 HAUS augmin-like complex subunit 2, metazoa [PR02088] (159-176)
  IPR026242 HAUS augmin-like complex subunit 2, metazoa [PR02088] (187-205)
  IPR026242 HAUS augmin-like complex subunit 2, metazoa [PR02088] (205-221)
  IPR026242 HAUS augmin-like complex subunit 2, metazoa [PR02088] (224-247)
  IPR026242 HAUS augmin-like complex subunit 2, metazoa [PR02088] (274-289)
  IPR028346 HAUS augmin-like complex subunit 2 [PF15003] (108-285)
  IPR028346 HAUS augmin-like complex subunit 2 [PTHR16039] (102-299)

Organism: Coturnix japonica (NCBI:txid93934)

=== Feature glossary ===
Feature key, reading from the visual/contextual features back to the raw sequence:

Rendered structure images. Structure images are PyMOL renders from six orthogonal camera directions. Cartoon representation draws helices as coils and strands as arrows; sticks shows the backbone as bonds; surface shows the solvent-excluded envelope. Rainbow coloring maps sequence position to hue (blue→red, N→C); chain coloring assigns a distinct color per polypeptide.

Contact-map, Ramachandran, and PAE plots. Three diagnostic plots accompany the record. The Cα contact map visualizes the tertiary structure as a 2D adjacency matrix (8 Å cutoff, sequence-local contacts suppressed). The Ramachandran plot shows the distribution of backbone (φ, ψ) torsions, with points in the α and β basins reflecting secondary structure content. The PAE plot shows AlphaFold's inter-residue confidence as a color matrix.

InterPro / GO / CATH / organism. The annotation block draws on four external resources. InterPro: which protein families and domains the sequence belongs to. GO: standardized terms for what the protein does, what process it participates in, and where in the cell it acts. CATH: which structural fold it has in the CATH hierarchy. Organism: the species of origin.

Nearest PDB structures. Structural nearest neighbors (via Foldseek easy-search vs the PDB). Reported per hit: target PDB id, E-value, and alignment TM-score. A TM-score above ~0.5 is the conventional threshold for 'same fold'.

Predicted aligned error. Predicted aligned error is AlphaFold's pairwise confidence. Unlike pLDDT (per-residue), PAE is per-residue-pair and captures whether two parts of the structure are correctly placed relative to each other. Units are ångströms of expected positional error.

Solvent-accessible surface area. SASA measures how much of the protein is reachable by solvent. It is computed by rolling a water-sized probe over the atomic surface and summing the exposed area (Å²). Per-residue SASA distinguishes core (buried, low SASA) from surface (exposed, high SASA) residues; total SASA is a whole-molecule size measure.

B-factor. Crystallographic B-factors measure how much each atom's electron density is smeared out, in Å². They rise in mobile loops and surface residues and fall in the buried interior. In AlphaFold models this column is repurposed to hold pLDDT instead.

pLDDT. For AlphaFold models, the B-factor field carries pLDDT — the model's own estimate of local accuracy on a 0–100 scale. Regions with pLDDT<50 should be treated as essentially unmodeled; they often correspond to intrinsically disordered segments.

Backbone torsions (φ/ψ). φ (phi) and ψ (psi) are the two rotatable backbone dihedrals per residue: φ is the C(i-1)–N–Cα–C torsion, ψ is the N–Cα–C–N(i+1) torsion, both in degrees on (−180°, 180°]. α-helical residues cluster near (−60°, −45°); β-strand residues near (−120°, +130°). A Ramachandran plot is simply a scatter of (φ, ψ) for every residue.

Radius of gyration, Cα contacts, bounding box. Radius of gyration (Rg) is the root-mean-square distance of Cα atoms from their centroid — a single number for overall size and compactness. A globular domain of N residues has Rg ≈ 2.2·N^0.38 Å; an extended or disordered chain has a much larger Rg. The Cα contact count is the number of residue pairs whose Cα atoms are within 8 Å and are more than four positions apart in sequence — a standard proxy for tertiary packing density. The bounding box is the smallest axis-aligned box enclosing all Cα atoms.

Secondary structure (3-state, P-SEA). Three-state secondary structure (P-SEA) collapses the eight DSSP classes into helix (a), strand (b), and coil (c). P-SEA assigns these from Cα geometry alone — distances and angles — without requiring backbone oxygens, so it works on any Cα trace.

Secondary structure (8-state, DSSP). Secondary structure is the local, repeating backbone conformation. DSSP classifies it into eight states by reading the hydrogen-bond network: three helix types (H, G, I), two β types (E, B), two non-regular types (T, S), and unstructured coil (-).

Foldseek 3Di. The Foldseek 3Di string encodes local tertiary geometry as a 20-letter alphabet — one character per residue — derived from the relative positions of nearby Cα atoms. Unlike the amino-acid sequence, 3Di is a direct function of the 3D structure, so two proteins with the same fold have similar 3Di strings even at low sequence identity.

mmCIF coordinates. Structure coordinates are given as an mmCIF _atom_site loop: one row per atom with element, residue name, chain id, sequence number, and x/y/z position in Å. Only the four main-chain atoms per residue are included here; side chains are omitted to keep the record compact.

Sequence. This is the polypeptide sequence — one letter per residue, N-terminus first. Length ranges from a few dozen residues for small domains to over a thousand for large multi-domain proteins.